Protein AF-A0A9Q0BCX4-F1 (afdb_monomer_lite)

pLDDT: mean 73.57, std 12.98, range [36.22, 93.75]

Organism: NCBI:txid2686198

InterPro domains:
  IPR023753 FAD/NAD(P)-binding domain [PF07992] (78-135)
  IPR036188 FAD/NAD(P)-binding domain superfamily [G3DSA:3.50.50.60] (58-137)
  IPR036188 FAD/NAD(P)-binding domain superfamily [SSF51905] (15-202)

Sequence (278 aa):
MNAFFLRQQIRVLGSTPPEERNQNIVVVGASFAGYHAARIMARSLPRNSHCRVVGLPSRVNATDKAEGMKLLREFQTSIQIAKRIVVVGGGAAGVELATDAKSKYPDKHVTLVHSRNAPMHLWASRLQKAALEGLERLRFAKLSSNSIASTGHIKVNPNLSIKDESFSDRVYICGDVADTQTPNPNARSAMLQGSVVADNILLAIKGRKPRHVYKNHWLQGFIKLTLGLDRSVSLFGNGKTALLFNSREKREDLMAAQGWKHLGAKPFVDEPSSHKLC

Foldseek 3Di:
DDLVVLLVVQQVDDDDDDDDDQFAEEEEEPDLLSQLLLVSLCSRHYPPASYHYAYFLVCQVDPDPVSNVVSVVVVVVSLVPGQEYEQEALEDRSLCVQLVSCVVPVRHHYAYDFQAPFRNVVDDVVVRVVSVVSCVVSPHDDDPPVQYDPVSAGEADQLQAGPDPVGRLPHGDAFPRHPQPQVQTDSVRSNQSSSSNSSQVSCVSNVHHRDRGDDHDQCSQWDWAADAQFKIWIWRDPNVDIDIDIDTDPDSCRCVCVVCVVVVHHDDDDDPDPDDDD

Radius of gyration: 20.81 Å; chains: 1; bounding box: 51×46×68 Å

Secondary structure (DSSP, 8-state):
--HHHHHHHHHHSPPPPSSS----EEEEE-SHHHHHHHHHHHHHS-TT-SB-----GGG---SSHHHHHHHHHHHHHHHHH-SEEEEE--SHHHHHHHHHHHHH-TTSEEEEE-SSSSTTTTS-HHHHHHHHHHHHHTTPPPPPGGGB-TTSPEEB-TTSBBS-TTTTTT-B--STTEE---SS--HHHHHHHHHHHHHHHHHHHTTPPP-------GGGGEEEEE-SSSEEEEEEE-SSSEEEEEEE-S-TTTTHHHHHHHHT-PPP-----S----

Structure (mmCIF, N/CA/C/O backbone):
data_AF-A0A9Q0BCX4-F1
#
_entry.id   AF-A0A9Q0BCX4-F1
#
loop_
_atom_site.group_PDB
_atom_site.id
_atom_site.type_symbol
_atom_site.label_atom_id
_atom_site.label_alt_id
_atom_site.label_comp_id
_atom_site.label_asym_id
_atom_site.label_entity_id
_atom_site.label_seq_id
_atom_site.pdbx_PDB_ins_code
_atom_site.Cartn_x
_atom_site.Cartn_y
_atom_site.Cartn_z
_atom_site.occupancy
_atom_site.B_iso_or_equiv
_atom_site.auth_seq_id
_atom_site.auth_comp_id
_atom_site.auth_asym_id
_atom_site.auth_atom_id
_atom_site.pdbx_PDB_model_num
ATOM 1 N N . MET A 1 1 ? 14.513 -17.120 15.122 1.00 47.66 1 MET A N 1
ATOM 2 C CA . MET A 1 1 ? 13.401 -17.794 14.403 1.00 47.66 1 MET A CA 1
ATOM 3 C C . MET A 1 1 ? 13.201 -17.110 13.054 1.00 47.66 1 MET A C 1
ATOM 5 O O . MET A 1 1 ? 12.776 -15.958 13.035 1.00 47.66 1 MET A O 1
ATOM 9 N N . ASN A 1 2 ? 13.617 -17.783 11.979 1.00 58.53 2 ASN A N 1
ATOM 10 C CA . ASN A 1 2 ? 13.698 -17.278 10.603 1.00 58.53 2 ASN A CA 1
ATOM 11 C C . ASN A 1 2 ? 12.284 -17.065 10.003 1.00 58.53 2 ASN A C 1
ATOM 13 O O . ASN A 1 2 ? 11.379 -17.854 10.283 1.00 58.53 2 ASN A O 1
ATOM 17 N N . ALA A 1 3 ? 12.077 -15.995 9.223 1.00 57.62 3 ALA A N 1
ATOM 18 C CA . ALA A 1 3 ? 10.769 -15.590 8.679 1.00 57.62 3 ALA A CA 1
ATOM 19 C C . ALA A 1 3 ? 10.101 -16.703 7.849 1.00 57.62 3 ALA A C 1
ATOM 21 O O . ALA A 1 3 ? 8.885 -16.878 7.894 1.00 57.62 3 ALA A O 1
ATOM 22 N N . PHE A 1 4 ? 10.905 -17.523 7.169 1.00 62.09 4 PHE A N 1
ATOM 23 C CA . PHE A 1 4 ? 10.433 -18.697 6.436 1.00 62.09 4 PHE A CA 1
ATOM 24 C C . PHE A 1 4 ? 9.713 -19.717 7.337 1.00 62.09 4 PHE A C 1
ATOM 26 O O . PHE A 1 4 ? 8.599 -20.142 7.033 1.00 62.09 4 PHE A O 1
ATOM 33 N N . PHE A 1 5 ? 10.306 -20.054 8.486 1.00 59.59 5 PHE A N 1
ATOM 34 C CA . PHE A 1 5 ? 9.721 -20.999 9.441 1.00 59.59 5 PHE A CA 1
ATOM 35 C C . PHE A 1 5 ? 8.462 -20.439 10.108 1.00 59.59 5 PHE A C 1
ATOM 37 O O . PHE A 1 5 ? 7.509 -21.181 10.326 1.00 59.59 5 PHE A O 1
ATOM 44 N N . LEU A 1 6 ? 8.414 -19.127 10.379 1.00 56.72 6 LEU A N 1
ATOM 45 C CA . LEU A 1 6 ? 7.212 -18.475 10.909 1.00 56.72 6 LEU A CA 1
ATOM 46 C C . LEU A 1 6 ? 6.023 -18.639 9.949 1.00 56.72 6 LEU A C 1
ATOM 48 O O . LEU A 1 6 ? 4.943 -19.030 10.388 1.00 56.72 6 LEU A O 1
ATOM 52 N N . ARG A 1 7 ? 6.235 -18.370 8.653 1.00 67.88 7 ARG A N 1
ATOM 53 C CA . ARG A 1 7 ? 5.197 -18.461 7.613 1.00 67.88 7 ARG A CA 1
ATOM 54 C C . ARG A 1 7 ? 4.675 -19.894 7.449 1.00 67.88 7 ARG A C 1
ATOM 56 O O . ARG A 1 7 ? 3.466 -20.086 7.375 1.00 67.88 7 ARG A O 1
ATOM 63 N N . GLN A 1 8 ? 5.560 -20.895 7.478 1.00 59.69 8 GLN A N 1
ATOM 64 C CA . GLN A 1 8 ? 5.164 -22.312 7.434 1.00 59.69 8 GLN A CA 1
ATOM 65 C C . GLN A 1 8 ? 4.393 -22.743 8.688 1.00 59.69 8 GLN A C 1
ATOM 67 O O . GLN A 1 8 ? 3.358 -23.394 8.591 1.00 59.69 8 GLN A O 1
ATOM 72 N N . GLN A 1 9 ? 4.843 -22.321 9.871 1.00 55.91 9 GLN A N 1
ATOM 73 C CA . GLN A 1 9 ? 4.207 -22.685 11.136 1.00 55.91 9 GLN A CA 1
ATOM 74 C C . GLN A 1 9 ? 2.777 -22.125 11.261 1.00 55.91 9 GLN A C 1
ATOM 76 O O . GLN A 1 9 ? 1.925 -22.765 11.867 1.00 55.91 9 GLN A O 1
ATOM 81 N N . ILE A 1 10 ? 2.498 -20.938 10.704 1.00 54.84 10 ILE A N 1
ATOM 82 C CA . ILE A 1 10 ? 1.142 -20.350 10.684 1.00 54.84 10 ILE A CA 1
ATOM 83 C C . ILE A 1 10 ? 0.193 -21.168 9.807 1.00 54.84 10 ILE A C 1
ATOM 85 O O . ILE A 1 10 ? -0.971 -21.326 10.151 1.00 54.84 10 ILE A O 1
ATOM 89 N N . ARG A 1 11 ? 0.688 -21.720 8.699 1.00 55.50 11 ARG A N 1
ATOM 90 C CA . ARG A 1 11 ? -0.128 -22.526 7.790 1.00 55.50 11 ARG A CA 1
ATOM 91 C C . ARG A 1 11 ? -0.589 -23.846 8.421 1.00 55.50 11 A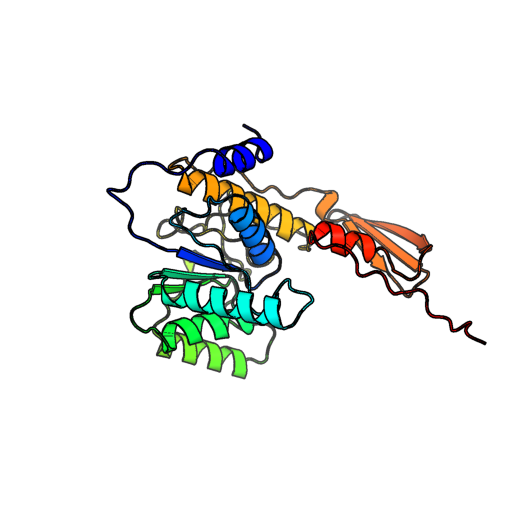RG A C 1
ATOM 93 O O . ARG A 1 11 ? -1.641 -24.349 8.044 1.00 55.50 11 ARG A O 1
ATOM 100 N N . VAL A 1 12 ? 0.203 -24.393 9.348 1.00 53.56 12 VAL A N 1
ATOM 101 C CA . VAL A 1 12 ? -0.029 -25.699 9.990 1.00 53.56 12 VAL A CA 1
ATOM 102 C C . VAL A 1 12 ? -0.783 -25.572 11.320 1.00 53.56 12 VAL A C 1
ATOM 104 O O . VAL A 1 12 ? -1.621 -26.413 11.622 1.00 53.56 12 VAL A O 1
ATOM 107 N N . LEU A 1 13 ? -0.527 -24.522 12.109 1.00 46.75 13 LEU A N 1
ATOM 108 C CA . LEU A 1 13 ? -1.211 -24.294 13.386 1.00 46.75 13 LEU A CA 1
ATOM 109 C C . LEU A 1 13 ? -2.381 -23.320 13.195 1.00 46.75 13 LEU A C 1
ATOM 111 O O . LEU A 1 13 ? -2.174 -22.117 13.024 1.00 46.75 13 LEU A O 1
ATOM 115 N N . GLY A 1 14 ? -3.607 -23.848 13.249 1.00 47.75 14 GLY A N 1
ATOM 116 C CA . GLY A 1 14 ? -4.820 -23.043 13.416 1.00 47.75 14 GLY A CA 1
ATOM 117 C C . GLY A 1 14 ? -4.751 -22.169 14.677 1.00 47.75 14 GLY A C 1
ATOM 118 O O . GLY A 1 14 ? -4.033 -22.481 15.627 1.00 47.75 14 GLY A O 1
ATOM 119 N N . SER A 1 15 ? -5.452 -21.035 14.662 1.00 44.69 15 SER A N 1
ATOM 120 C CA . SER A 1 15 ? -5.482 -20.078 15.775 1.00 44.69 15 SER A CA 1
ATOM 121 C C . SER A 1 15 ? -6.201 -20.621 17.022 1.00 44.69 15 SER A C 1
ATOM 123 O O . SER A 1 15 ? -7.076 -21.474 16.921 1.00 44.69 15 SER A O 1
ATOM 125 N N . THR A 1 16 ? -5.803 -20.095 18.185 1.00 39.25 16 THR A N 1
ATOM 126 C CA . THR A 1 16 ? -6.292 -20.358 19.557 1.00 39.25 16 THR A CA 1
ATOM 127 C C . THR A 1 16 ? -7.787 -20.028 19.798 1.00 39.25 16 THR A C 1
ATOM 129 O O . THR A 1 16 ? -8.378 -19.358 18.951 1.00 39.25 16 THR A O 1
ATOM 132 N N . PRO A 1 17 ? -8.393 -20.480 20.930 1.00 38.19 17 PRO A N 1
ATOM 133 C CA . PRO A 1 17 ? -9.847 -20.474 21.191 1.00 38.19 17 PRO A CA 1
ATOM 134 C C . PRO A 1 17 ? -10.521 -19.080 21.249 1.00 38.19 17 PRO A C 1
ATOM 136 O O . PRO A 1 17 ? -9.828 -18.077 21.424 1.00 38.19 17 PRO A O 1
ATOM 139 N N . PRO A 1 18 ? -11.869 -19.010 21.129 1.00 39.16 18 PRO A N 1
ATOM 140 C CA . PRO A 1 18 ? -12.589 -17.909 20.470 1.00 39.16 18 PRO A CA 1
ATOM 141 C C . PRO A 1 18 ? -13.130 -16.758 21.337 1.00 39.16 18 PRO A C 1
ATOM 143 O O . PRO A 1 18 ? -13.891 -15.952 20.804 1.00 39.16 18 PRO A O 1
ATOM 146 N N . GLU A 1 19 ? -12.834 -16.652 22.633 1.00 36.22 19 GLU A N 1
ATOM 147 C CA . GLU A 1 19 ? -13.688 -15.799 23.486 1.00 36.22 19 GLU A CA 1
ATOM 148 C C . GLU A 1 19 ? -13.390 -14.293 23.492 1.00 36.22 19 GLU A C 1
ATOM 150 O O . GLU A 1 19 ? -14.266 -13.516 23.851 1.00 36.22 19 GLU A O 1
ATOM 155 N N . GLU A 1 20 ? -12.268 -13.811 22.952 1.00 42.84 20 GLU A N 1
ATOM 156 C CA . GLU A 1 20 ? -12.065 -12.362 22.801 1.00 42.84 20 GLU A CA 1
ATOM 157 C C . GLU A 1 20 ? -11.249 -12.006 21.553 1.00 42.84 20 GLU A C 1
ATOM 159 O O . GLU A 1 20 ? -10.022 -11.952 21.608 1.00 42.84 20 GLU A O 1
ATOM 164 N N . ARG A 1 21 ? -11.919 -11.722 20.420 1.00 45.53 21 ARG A N 1
ATOM 165 C CA . ARG A 1 21 ? -11.567 -10.653 19.440 1.00 45.53 21 ARG A CA 1
ATOM 166 C C . ARG A 1 21 ? -12.365 -10.784 18.141 1.00 45.53 21 ARG A C 1
ATOM 168 O O . ARG A 1 21 ? -11.981 -11.443 17.181 1.00 45.53 21 ARG A O 1
ATOM 175 N N . ASN A 1 22 ? -13.465 -10.046 18.090 1.00 38.03 22 ASN A N 1
ATOM 176 C CA . ASN A 1 22 ? -14.471 -10.095 17.035 1.00 38.03 22 ASN A CA 1
ATOM 177 C C . ASN A 1 22 ? -14.216 -9.040 15.925 1.00 38.03 22 ASN A C 1
ATOM 179 O O . ASN A 1 22 ? -15.003 -8.102 15.772 1.00 38.03 22 ASN A O 1
ATOM 183 N N . GLN A 1 23 ? -13.091 -9.096 15.189 1.00 49.44 23 GLN A N 1
ATOM 184 C CA . GLN A 1 23 ? -12.767 -8.064 14.176 1.00 49.44 23 GLN A CA 1
ATOM 185 C C . GLN A 1 23 ? -12.179 -8.618 12.866 1.00 49.44 23 GLN A C 1
ATOM 187 O O . GLN A 1 23 ? -10.973 -8.799 12.740 1.00 49.44 23 GLN A O 1
ATOM 192 N N . ASN A 1 24 ? -13.039 -8.772 11.852 1.00 54.53 24 ASN A N 1
ATOM 193 C CA . ASN A 1 24 ? -12.646 -8.990 10.456 1.00 54.53 24 ASN A CA 1
ATOM 194 C C . ASN A 1 24 ? -12.018 -7.710 9.879 1.00 54.53 24 ASN A C 1
ATOM 196 O O . ASN A 1 24 ? -12.743 -6.760 9.569 1.00 54.53 24 ASN A O 1
ATOM 200 N N . ILE A 1 25 ? -10.686 -7.682 9.760 1.00 55.66 25 ILE A N 1
ATOM 201 C CA . ILE A 1 25 ? -9.918 -6.581 9.156 1.00 55.66 25 ILE A CA 1
ATOM 202 C C . ILE A 1 25 ? -9.559 -6.957 7.719 1.00 55.66 25 ILE A C 1
ATOM 204 O O . ILE A 1 25 ? -8.933 -7.994 7.491 1.00 55.66 25 ILE A O 1
ATOM 208 N N . VAL A 1 26 ? -9.923 -6.093 6.769 1.00 55.69 26 VAL A N 1
ATOM 209 C CA . VAL A 1 26 ? -9.476 -6.173 5.373 1.00 55.69 26 VAL A CA 1
ATOM 210 C C . VAL A 1 26 ? -8.438 -5.087 5.118 1.00 55.69 26 VAL A C 1
ATOM 212 O O . VAL A 1 26 ? -8.729 -3.899 5.264 1.00 55.69 26 VAL A O 1
ATOM 215 N N . VAL A 1 27 ? -7.227 -5.509 4.748 1.00 56.59 27 VAL A N 1
ATOM 216 C CA . VAL A 1 27 ? -6.137 -4.622 4.324 1.00 56.59 27 VAL A CA 1
ATOM 217 C C . VAL A 1 27 ? -6.064 -4.647 2.808 1.00 56.59 27 VAL A C 1
ATOM 219 O O . VAL A 1 27 ? -5.773 -5.700 2.238 1.00 56.59 27 VAL A O 1
ATOM 222 N N . VAL A 1 28 ? -6.283 -3.494 2.174 1.00 57.38 28 VAL A N 1
ATOM 223 C CA . VAL A 1 28 ? -6.156 -3.354 0.720 1.00 57.38 28 VAL A CA 1
ATOM 224 C C . VAL A 1 28 ? -4.963 -2.467 0.398 1.00 57.38 28 VAL A C 1
ATOM 226 O O . VAL A 1 28 ? -4.953 -1.267 0.673 1.00 57.38 28 VAL A O 1
ATOM 229 N N . GLY A 1 29 ? -3.921 -3.080 -0.158 1.00 57.50 29 GLY A N 1
ATOM 230 C CA . GLY A 1 29 ? -2.714 -2.374 -0.564 1.00 57.50 29 GLY A CA 1
ATOM 231 C C . GLY A 1 29 ? -2.854 -1.791 -1.964 1.00 57.50 29 GLY A C 1
ATOM 232 O O . GLY A 1 29 ? -2.675 -2.535 -2.921 1.00 57.50 29 GLY A O 1
ATOM 233 N N . ALA A 1 30 ? -3.107 -0.482 -2.079 1.00 57.41 30 ALA A N 1
ATOM 234 C CA . ALA A 1 30 ? -3.255 0.247 -3.348 1.00 57.41 30 ALA A CA 1
ATOM 235 C C . ALA A 1 30 ? -1.934 0.520 -4.093 1.00 57.41 30 ALA A C 1
ATOM 237 O O . ALA A 1 30 ? -1.934 1.047 -5.203 1.00 57.41 30 ALA A O 1
ATOM 238 N N . SER A 1 31 ? -0.804 0.140 -3.492 1.00 64.50 31 SER A N 1
ATOM 239 C CA . SER A 1 31 ? 0.551 0.327 -4.014 1.00 64.50 31 SER A CA 1
ATOM 240 C C . SER A 1 31 ? 1.285 -1.005 -4.203 1.00 64.50 31 SER A C 1
ATOM 242 O O . SER A 1 31 ? 0.846 -2.057 -3.733 1.00 64.50 31 SER A O 1
ATOM 244 N N . PHE A 1 32 ? 2.451 -0.972 -4.856 1.00 68.56 32 PHE A N 1
ATOM 245 C CA . PHE A 1 32 ? 3.285 -2.162 -5.052 1.00 68.56 32 PHE A CA 1
ATOM 246 C C . PHE A 1 32 ? 3.707 -2.822 -3.724 1.00 68.56 32 PHE A C 1
ATOM 248 O O . PHE A 1 32 ? 3.594 -4.041 -3.582 1.00 68.56 32 PHE A O 1
ATOM 255 N N . ALA A 1 33 ? 4.125 -2.022 -2.733 1.00 68.88 33 ALA A N 1
ATOM 256 C CA . ALA A 1 33 ? 4.484 -2.503 -1.395 1.00 68.88 33 ALA A CA 1
ATOM 257 C C . ALA A 1 33 ? 3.279 -3.121 -0.669 1.00 68.88 33 ALA A C 1
ATOM 259 O O . ALA A 1 33 ? 3.374 -4.228 -0.135 1.00 68.88 33 ALA A O 1
ATOM 260 N N . GLY A 1 34 ? 2.129 -2.437 -0.713 1.00 65.06 34 GLY A N 1
ATOM 261 C CA . GLY A 1 34 ? 0.895 -2.903 -0.087 1.00 65.06 34 GLY A CA 1
ATOM 262 C C . GLY A 1 34 ? 0.396 -4.218 -0.691 1.00 65.06 34 GLY A C 1
ATOM 263 O O . GLY A 1 34 ? 0.053 -5.138 0.048 1.00 65.06 34 GLY A O 1
ATOM 264 N N . TYR A 1 35 ? 0.425 -4.348 -2.021 1.00 71.25 35 TYR A N 1
ATOM 265 C CA . TYR A 1 35 ? 0.112 -5.604 -2.709 1.00 71.25 35 TYR A CA 1
ATOM 266 C C . TYR A 1 35 ? 1.058 -6.735 -2.281 1.00 71.25 35 TYR A C 1
ATOM 268 O O . TYR A 1 35 ? 0.618 -7.856 -2.020 1.00 71.25 35 TYR A O 1
ATOM 276 N N . HIS A 1 36 ? 2.360 -6.453 -2.181 1.00 73.00 36 HIS A N 1
ATOM 277 C CA . HIS A 1 36 ? 3.339 -7.459 -1.784 1.00 73.00 36 HIS A CA 1
ATOM 278 C C . HIS A 1 36 ? 3.111 -7.953 -0.349 1.00 73.00 36 HIS A C 1
ATOM 280 O O . HIS A 1 36 ? 3.078 -9.166 -0.124 1.00 73.00 36 HIS A O 1
ATOM 286 N N . ALA A 1 37 ? 2.887 -7.031 0.595 1.00 68.75 37 ALA A N 1
ATOM 287 C CA . ALA A 1 37 ? 2.533 -7.359 1.974 1.00 68.75 37 ALA A CA 1
ATOM 288 C C . ALA A 1 37 ? 1.236 -8.180 2.030 1.00 68.75 37 ALA A C 1
ATOM 290 O O . ALA A 1 37 ? 1.188 -9.234 2.671 1.00 68.75 37 ALA A O 1
ATOM 291 N N . ALA A 1 38 ? 0.212 -7.747 1.287 1.00 69.94 38 ALA A N 1
ATOM 292 C CA . ALA A 1 38 ? -1.072 -8.426 1.223 1.00 69.94 38 ALA A CA 1
ATOM 293 C C . ALA A 1 38 ? -0.934 -9.877 0.726 1.00 69.94 38 ALA A C 1
ATOM 295 O O . ALA A 1 38 ? -1.454 -10.812 1.335 1.00 69.94 38 ALA A O 1
ATOM 296 N N . ARG A 1 39 ? -0.150 -10.092 -0.335 1.00 73.88 39 ARG A N 1
ATOM 297 C CA . ARG A 1 39 ? 0.114 -11.424 -0.896 1.00 73.88 39 ARG A CA 1
ATOM 298 C C . ARG A 1 39 ? 0.839 -12.347 0.089 1.00 73.88 39 ARG A C 1
ATOM 300 O O . ARG A 1 39 ? 0.518 -13.534 0.150 1.00 73.88 39 ARG A O 1
ATOM 307 N N . ILE A 1 40 ? 1.817 -11.835 0.843 1.00 71.94 40 ILE A N 1
ATOM 308 C CA . ILE A 1 40 ? 2.535 -12.629 1.857 1.00 71.94 40 ILE A CA 1
ATOM 309 C C . ILE A 1 40 ? 1.570 -13.080 2.953 1.00 71.94 40 ILE A C 1
ATOM 311 O O . ILE A 1 40 ? 1.551 -14.263 3.301 1.00 71.94 40 ILE A O 1
ATOM 315 N N . MET A 1 41 ? 0.751 -12.160 3.464 1.00 69.88 41 MET A N 1
ATOM 316 C CA . MET A 1 41 ? -0.227 -12.473 4.503 1.00 69.88 41 MET A CA 1
ATOM 317 C C . MET A 1 41 ? -1.280 -13.466 4.000 1.00 69.88 41 MET A C 1
ATOM 319 O O . MET A 1 41 ? -1.506 -14.474 4.659 1.00 69.88 41 MET A O 1
ATOM 323 N N . ALA A 1 42 ? -1.842 -13.263 2.804 1.00 68.56 42 ALA A N 1
ATOM 324 C CA . ALA A 1 42 ? -2.851 -14.156 2.227 1.00 68.56 42 ALA A CA 1
ATOM 325 C C . ALA A 1 42 ? -2.359 -15.605 2.045 1.00 68.56 42 ALA A C 1
ATOM 327 O O . ALA A 1 42 ? -3.132 -16.543 2.204 1.00 68.56 42 ALA A O 1
ATOM 328 N N . ARG A 1 43 ? -1.068 -15.809 1.742 1.00 71.62 43 ARG A N 1
ATOM 329 C CA . ARG A 1 43 ? -0.462 -17.154 1.649 1.00 71.62 43 ARG A CA 1
ATOM 330 C C . ARG A 1 43 ? -0.140 -17.781 3.004 1.00 71.62 43 ARG A C 1
ATOM 332 O O . ARG A 1 43 ? 0.047 -18.993 3.073 1.00 71.62 43 ARG A O 1
ATOM 339 N N . SER A 1 44 ? 0.006 -16.956 4.036 1.00 71.50 44 SER A N 1
ATOM 340 C CA . SER A 1 44 ? 0.467 -17.394 5.353 1.00 71.50 44 SER A CA 1
ATOM 341 C C . SER A 1 44 ? -0.688 -17.610 6.320 1.00 71.50 44 SER A C 1
ATOM 343 O O . SER A 1 44 ? -0.571 -18.464 7.185 1.00 71.50 44 SER A O 1
ATOM 345 N N . LEU A 1 45 ? -1.783 -16.859 6.189 1.00 66.62 45 LEU A N 1
ATOM 346 C CA . LEU A 1 45 ? -2.938 -16.943 7.076 1.00 66.62 45 LEU A CA 1
ATOM 347 C C . LEU A 1 45 ? -3.747 -18.236 6.840 1.00 66.62 45 LEU A C 1
ATOM 349 O O . LEU A 1 45 ? -3.992 -18.597 5.685 1.00 66.62 45 LEU A O 1
ATOM 353 N N . PRO A 1 46 ? -4.190 -18.935 7.904 1.00 61.91 46 PRO A N 1
ATOM 354 C CA . PRO A 1 46 ? -5.128 -20.046 7.783 1.00 61.91 46 PRO A CA 1
ATOM 355 C C . PRO A 1 46 ? -6.429 -19.580 7.123 1.00 61.91 46 PRO A C 1
ATOM 357 O O . PRO A 1 46 ? -6.871 -18.458 7.355 1.00 61.91 46 PRO A O 1
ATOM 360 N N . ARG A 1 47 ? -7.111 -20.463 6.380 1.00 54.88 47 ARG A N 1
ATOM 361 C CA . ARG A 1 47 ? -8.430 -20.159 5.777 1.00 54.88 47 ARG A CA 1
ATOM 362 C C . ARG A 1 47 ? -9.473 -19.689 6.803 1.00 54.88 47 ARG A C 1
ATOM 364 O O . ARG A 1 47 ? -10.418 -19.002 6.434 1.00 54.88 47 ARG A O 1
ATOM 371 N N . ASN A 1 48 ? -9.260 -20.029 8.072 1.00 56.66 48 ASN A N 1
ATOM 372 C CA . ASN A 1 48 ? -10.167 -19.796 9.188 1.00 56.66 48 ASN A CA 1
ATOM 373 C C . ASN A 1 48 ? -9.729 -18.588 10.041 1.00 56.66 48 ASN A C 1
ATOM 375 O O . ASN A 1 48 ? -10.251 -18.392 11.134 1.00 56.66 48 ASN A O 1
ATOM 379 N N . SER A 1 49 ? -8.732 -17.806 9.604 1.00 58.66 49 SER A N 1
ATOM 380 C CA . SER A 1 49 ? -8.247 -16.675 10.392 1.00 58.66 49 SER A CA 1
ATOM 381 C C . SER A 1 49 ? -9.235 -15.514 10.402 1.00 58.66 49 SER A C 1
ATOM 383 O O . SER A 1 49 ? -9.751 -15.122 9.358 1.00 58.66 49 SER A O 1
ATOM 385 N N . HIS A 1 50 ? -9.377 -14.868 11.557 1.00 58.91 50 HIS A N 1
ATOM 386 C CA . HIS A 1 50 ? -10.199 -13.666 11.749 1.00 58.91 50 HIS A CA 1
ATOM 387 C C . HIS A 1 50 ? -9.708 -12.423 10.973 1.00 58.91 50 HIS A C 1
ATOM 389 O O . HIS A 1 50 ? -10.355 -11.384 10.988 1.00 58.91 50 HIS A O 1
ATOM 395 N N . CYS A 1 51 ? -8.560 -12.496 10.293 1.00 54.16 51 CYS A N 1
ATOM 396 C CA . CYS A 1 51 ? -8.046 -11.452 9.407 1.00 54.16 51 CYS A CA 1
ATOM 397 C C . CYS A 1 51 ? -8.106 -11.959 7.963 1.00 54.16 51 CYS A C 1
ATOM 399 O O . CYS A 1 51 ? -7.521 -12.997 7.659 1.00 54.16 51 CYS A O 1
ATOM 401 N N . ARG A 1 52 ? -8.793 -11.245 7.062 1.00 62.44 52 ARG A N 1
ATOM 402 C CA . ARG A 1 52 ? -8.858 -11.613 5.640 1.00 62.44 52 ARG A CA 1
ATOM 403 C C . ARG A 1 52 ? -8.190 -10.529 4.819 1.00 62.44 52 ARG A C 1
ATOM 405 O O . ARG A 1 52 ? -8.663 -9.404 4.733 1.00 62.44 52 ARG A O 1
ATOM 412 N N . VAL A 1 53 ? -7.080 -10.882 4.193 1.00 61.34 53 VAL A N 1
ATOM 413 C CA . VAL A 1 53 ? -6.319 -9.955 3.364 1.00 61.34 53 VAL A CA 1
ATOM 414 C C . VAL A 1 53 ? -6.803 -10.055 1.930 1.00 61.34 53 VAL A C 1
ATOM 416 O O . VAL A 1 53 ? -6.835 -11.150 1.369 1.00 61.34 53 VAL A O 1
ATOM 419 N N . VAL A 1 54 ? -7.167 -8.920 1.335 1.00 61.34 54 VAL A N 1
ATOM 420 C CA . VAL A 1 54 ? -7.685 -8.889 -0.031 1.00 61.34 54 VAL A CA 1
ATOM 421 C C . VAL A 1 54 ? -6.878 -7.904 -0.871 1.00 61.34 54 VAL A C 1
ATOM 423 O O . VAL A 1 54 ? -6.660 -6.761 -0.478 1.00 61.34 54 VAL A O 1
ATOM 426 N N . GLY A 1 55 ? -6.367 -8.379 -2.011 1.00 59.91 55 GLY A N 1
ATOM 427 C CA . GLY A 1 55 ? -5.609 -7.557 -2.959 1.00 59.91 55 GLY A CA 1
ATOM 428 C C . GLY A 1 55 ? -6.486 -6.516 -3.659 1.00 59.91 55 GLY A C 1
ATOM 429 O O . GLY A 1 55 ? -7.696 -6.491 -3.468 1.00 59.91 55 GLY A O 1
ATOM 430 N N . LEU A 1 56 ? -5.887 -5.649 -4.480 1.00 59.19 56 LEU A N 1
ATOM 431 C CA . LEU A 1 56 ? -6.658 -4.654 -5.231 1.00 59.19 56 LEU A CA 1
ATOM 432 C C . LEU A 1 56 ? -7.534 -5.287 -6.317 1.00 59.19 56 LEU A C 1
ATOM 434 O O . LEU A 1 56 ? -7.049 -6.174 -7.024 1.00 59.19 56 LEU A O 1
ATOM 438 N N . PRO A 1 57 ? -8.728 -4.720 -6.576 1.00 57.91 57 PRO A N 1
ATOM 439 C CA . PRO A 1 57 ? -9.524 -5.040 -7.760 1.00 57.91 57 PRO A CA 1
ATOM 440 C C . PRO A 1 57 ? -8.773 -4.806 -9.073 1.00 57.91 57 PRO A C 1
ATOM 442 O O . PRO A 1 57 ? -9.027 -5.493 -10.047 1.00 57.91 57 PRO A O 1
ATOM 445 N N . SER A 1 58 ? -7.813 -3.877 -9.113 1.00 59.53 58 SER A N 1
ATOM 446 C CA . SER A 1 58 ? -6.990 -3.616 -10.303 1.00 59.53 58 SER A CA 1
ATOM 447 C C . SER A 1 58 ? -5.930 -4.690 -10.579 1.00 59.53 58 SER A C 1
ATOM 449 O O . SER A 1 58 ? -5.234 -4.622 -11.588 1.00 59.53 58 SER A O 1
ATOM 451 N N . ARG A 1 59 ? -5.774 -5.679 -9.688 1.00 64.50 59 ARG A N 1
ATOM 452 C CA . ARG A 1 59 ? -4.855 -6.817 -9.841 1.00 64.50 59 ARG A CA 1
ATOM 453 C C . ARG A 1 59 ? -5.585 -8.125 -9.574 1.00 64.50 59 ARG A C 1
ATOM 455 O O . ARG A 1 59 ? -5.216 -8.895 -8.684 1.00 64.50 59 ARG A O 1
ATOM 462 N N . VAL A 1 60 ? -6.636 -8.354 -10.356 1.00 64.00 60 VAL A N 1
ATOM 463 C CA . VAL A 1 60 ? -7.301 -9.653 -10.442 1.00 64.00 60 VAL A CA 1
ATOM 464 C C . VAL A 1 60 ? -6.301 -10.610 -11.086 1.00 64.00 60 VAL A C 1
ATOM 466 O O . VAL A 1 60 ? -6.130 -10.608 -12.297 1.00 64.00 60 VAL A O 1
ATOM 469 N N . ASN A 1 61 ? -5.543 -11.343 -10.270 1.00 67.38 61 ASN A N 1
ATOM 470 C CA . ASN A 1 61 ? -4.541 -12.324 -10.703 1.00 67.38 61 ASN A CA 1
ATOM 471 C C . ASN A 1 61 ? -5.216 -13.560 -11.349 1.00 67.38 61 ASN A C 1
ATOM 473 O O . ASN A 1 61 ? -4.999 -14.682 -10.899 1.00 67.38 61 ASN A O 1
ATOM 477 N N . ALA A 1 62 ? -6.051 -13.349 -12.363 1.00 73.25 62 ALA A N 1
ATOM 478 C CA . ALA A 1 62 ? -6.747 -14.370 -13.130 1.00 73.25 62 ALA A CA 1
ATOM 479 C C . ALA A 1 62 ? -6.507 -14.117 -14.618 1.00 73.25 62 ALA A C 1
ATOM 481 O O . ALA A 1 62 ? -6.519 -12.970 -15.070 1.00 73.25 62 ALA A O 1
ATOM 482 N N . THR A 1 63 ? -6.278 -15.190 -15.366 1.00 75.94 63 THR A N 1
ATOM 483 C CA . THR A 1 63 ? -6.097 -15.133 -16.824 1.00 75.94 63 THR A CA 1
ATOM 484 C C . THR A 1 63 ? -7.401 -15.367 -17.579 1.00 75.94 63 THR A C 1
ATOM 486 O O . THR A 1 63 ? -7.468 -15.061 -18.765 1.00 75.94 63 THR A O 1
ATOM 489 N N . ASP A 1 64 ? -8.443 -15.870 -16.910 1.00 85.06 64 ASP A N 1
ATOM 490 C CA . ASP A 1 64 ? -9.769 -16.058 -17.491 1.00 85.06 64 ASP A CA 1
ATOM 491 C C . ASP A 1 64 ? -10.843 -15.177 -16.829 1.00 85.06 64 ASP A C 1
ATOM 493 O O . ASP A 1 64 ? -10.767 -14.781 -15.661 1.00 85.06 64 ASP A O 1
ATOM 497 N N . LYS A 1 65 ? -11.880 -14.858 -17.612 1.00 75.94 65 LYS A N 1
ATOM 498 C CA . LYS A 1 65 ? -12.970 -13.968 -17.195 1.00 75.94 65 LYS A CA 1
ATOM 499 C C . LYS A 1 65 ? -13.779 -14.545 -16.031 1.00 75.94 65 LYS A C 1
ATOM 501 O O . LYS A 1 65 ? -14.221 -13.782 -15.172 1.00 75.94 65 LYS A O 1
ATOM 506 N N . ALA A 1 66 ? -14.029 -15.853 -16.012 1.00 80.25 66 ALA A N 1
ATOM 507 C CA . ALA A 1 66 ? -14.903 -16.471 -15.019 1.00 80.25 66 ALA A CA 1
ATOM 508 C C . ALA A 1 66 ? -14.244 -16.474 -13.632 1.00 80.25 66 ALA A C 1
ATOM 510 O O . ALA A 1 66 ? -14.863 -16.038 -12.655 1.00 80.25 66 ALA A O 1
ATOM 511 N N . GLU A 1 67 ? -12.976 -16.875 -13.563 1.00 78.25 67 GLU A N 1
ATOM 512 C CA . GLU A 1 67 ? -12.130 -16.781 -12.378 1.00 78.25 67 GLU A CA 1
ATOM 513 C C . GLU A 1 67 ? -11.970 -15.323 -11.946 1.00 78.25 67 GLU A C 1
ATOM 515 O O . GLU A 1 67 ? -12.170 -15.005 -10.771 1.00 78.25 67 GLU A O 1
ATOM 520 N N . GLY A 1 68 ? -11.722 -14.410 -12.889 1.00 76.38 68 GLY A N 1
ATOM 521 C CA . GLY A 1 68 ? -11.612 -12.988 -12.582 1.00 76.38 68 GLY A CA 1
ATOM 522 C C . GLY A 1 68 ? -12.877 -12.415 -11.931 1.00 76.38 68 GLY A C 1
ATOM 523 O O . GLY A 1 68 ? -12.809 -11.770 -10.881 1.00 76.38 68 GLY A O 1
ATOM 524 N N . MET A 1 69 ? -14.053 -12.712 -12.491 1.00 81.19 69 MET A N 1
ATOM 525 C CA . MET A 1 69 ? -15.340 -12.319 -11.903 1.00 81.19 69 MET A CA 1
ATOM 526 C C . MET A 1 69 ? -15.560 -12.944 -10.524 1.00 81.19 69 MET A C 1
ATOM 528 O O . MET A 1 69 ? -16.079 -12.278 -9.626 1.00 81.19 69 MET A O 1
ATOM 532 N N . LYS A 1 70 ? -15.176 -14.210 -10.335 1.00 81.38 70 LYS A N 1
ATOM 533 C CA . LYS A 1 70 ? -15.272 -14.885 -9.037 1.00 81.38 70 LYS A CA 1
ATOM 534 C C . LYS A 1 70 ? -14.413 -14.177 -7.986 1.00 81.38 70 LYS A C 1
ATOM 536 O O . LYS A 1 70 ? -14.931 -13.842 -6.924 1.00 81.38 70 LYS A O 1
ATOM 541 N N . LEU A 1 71 ? -13.153 -13.875 -8.297 1.00 74.56 71 LEU A N 1
ATOM 542 C CA . LEU A 1 71 ? -12.241 -13.169 -7.389 1.00 74.56 71 LEU A CA 1
ATOM 543 C C . LEU A 1 71 ? -12.747 -11.763 -7.034 1.00 74.56 71 LEU A C 1
ATOM 545 O O . LEU A 1 71 ? -12.680 -11.356 -5.873 1.00 74.56 71 LEU A O 1
ATOM 549 N N . LEU A 1 72 ? -13.301 -11.032 -8.005 1.00 78.06 72 LEU A N 1
ATOM 550 C CA . LEU A 1 72 ? -13.905 -9.719 -7.761 1.00 78.06 72 LEU A CA 1
ATOM 551 C C . LEU A 1 72 ? -15.140 -9.806 -6.852 1.00 78.06 72 LEU A C 1
ATOM 553 O O . LEU A 1 72 ? -15.295 -8.979 -5.951 1.00 78.06 72 LEU A O 1
ATOM 557 N N . ARG A 1 73 ? -15.994 -10.822 -7.028 1.00 82.12 73 ARG A N 1
ATOM 558 C CA . ARG A 1 73 ? -17.133 -11.062 -6.124 1.00 82.12 73 ARG A CA 1
ATOM 559 C C . ARG A 1 73 ? -16.664 -11.419 -4.718 1.00 82.12 73 ARG A C 1
ATOM 561 O O . ARG A 1 73 ? -17.162 -10.853 -3.754 1.00 82.12 73 ARG A O 1
ATOM 568 N N . GLU A 1 74 ? -15.655 -12.278 -4.586 1.00 76.94 74 GLU A N 1
ATOM 569 C CA . GLU A 1 74 ? -15.062 -12.607 -3.284 1.00 76.94 74 GLU A CA 1
ATOM 570 C C . GLU A 1 74 ? -14.463 -11.371 -2.589 1.00 76.94 74 GLU A C 1
ATOM 572 O O . GLU A 1 74 ? -14.560 -11.239 -1.363 1.00 76.94 74 GLU A O 1
ATOM 577 N N . PHE A 1 75 ? -13.880 -10.441 -3.353 1.00 73.56 75 PHE A N 1
ATOM 578 C CA . PHE A 1 75 ? -13.418 -9.148 -2.845 1.00 73.56 75 PHE A CA 1
ATOM 579 C C . PHE A 1 75 ? -14.581 -8.306 -2.307 1.00 73.56 75 PHE A C 1
ATOM 581 O O . PHE A 1 75 ? -14.531 -7.842 -1.164 1.00 73.56 75 PHE A O 1
ATOM 588 N N . GLN A 1 76 ? -15.658 -8.175 -3.084 1.00 80.50 76 GLN A N 1
ATOM 589 C CA . GLN A 1 76 ? -16.866 -7.461 -2.664 1.00 80.50 76 GLN A CA 1
ATOM 590 C C . GLN A 1 76 ? -17.480 -8.074 -1.399 1.00 80.50 76 GLN A C 1
ATOM 592 O O . GLN A 1 76 ? -17.789 -7.339 -0.459 1.00 80.50 76 GLN A O 1
ATOM 597 N N . THR A 1 77 ? -17.588 -9.404 -1.330 1.00 79.44 77 THR A N 1
ATOM 598 C CA . THR A 1 77 ? -18.073 -10.116 -0.139 1.00 79.44 77 THR A CA 1
ATOM 599 C C . THR A 1 77 ? -17.185 -9.840 1.069 1.00 79.44 77 THR A C 1
ATOM 601 O O . THR A 1 77 ? -17.691 -9.565 2.153 1.00 79.44 77 THR A O 1
ATOM 604 N N . SER A 1 78 ? -15.861 -9.844 0.892 1.00 73.19 78 SER A N 1
ATOM 605 C CA . SER A 1 78 ? -14.917 -9.573 1.983 1.00 73.19 78 SER A CA 1
ATOM 606 C C . SER A 1 78 ? -15.108 -8.171 2.572 1.00 73.19 78 SER A C 1
ATOM 608 O O . SER A 1 78 ? -15.113 -8.009 3.791 1.00 73.19 78 SER A O 1
ATOM 610 N N . ILE A 1 79 ? -15.326 -7.162 1.723 1.00 76.62 79 ILE A N 1
ATOM 611 C CA . ILE A 1 79 ? -15.661 -5.796 2.159 1.00 76.62 79 ILE A CA 1
ATOM 612 C C . ILE A 1 79 ? -17.019 -5.764 2.858 1.00 76.62 79 ILE A C 1
ATOM 614 O O . ILE A 1 79 ? -17.162 -5.135 3.908 1.00 76.62 79 ILE A O 1
ATOM 618 N N . GLN A 1 80 ? -18.014 -6.451 2.296 1.00 82.69 80 GLN A N 1
ATOM 619 C CA . GLN A 1 80 ? -19.372 -6.487 2.831 1.00 82.69 80 GLN A CA 1
ATOM 620 C C . GLN A 1 80 ? -19.419 -7.064 4.252 1.00 82.69 80 GLN A C 1
ATOM 622 O O . GLN A 1 80 ? -20.122 -6.516 5.099 1.00 82.69 80 GLN A O 1
ATOM 627 N N . ILE A 1 81 ? -18.648 -8.112 4.552 1.00 79.38 81 ILE A N 1
ATOM 628 C CA . ILE A 1 81 ? -18.644 -8.748 5.882 1.00 79.38 81 ILE A CA 1
ATOM 629 C C . ILE A 1 81 ? -17.712 -8.059 6.893 1.00 79.38 81 ILE A C 1
ATOM 631 O O . ILE A 1 81 ? -17.859 -8.250 8.101 1.00 79.38 81 ILE A O 1
ATOM 635 N N . ALA A 1 82 ? -16.741 -7.260 6.440 1.00 73.44 82 ALA A N 1
ATOM 636 C CA . ALA A 1 82 ? -15.770 -6.616 7.324 1.00 73.44 82 ALA A CA 1
ATOM 637 C C . ALA A 1 82 ? -16.406 -5.468 8.122 1.00 73.44 82 ALA A C 1
ATOM 639 O O . ALA A 1 82 ? -17.061 -4.604 7.549 1.00 73.44 82 ALA A O 1
ATOM 640 N N . LYS A 1 83 ? -16.195 -5.398 9.441 1.00 76.62 83 LYS A N 1
ATOM 641 C CA . LYS A 1 83 ? -16.629 -4.236 10.252 1.00 76.62 83 LYS A CA 1
ATOM 642 C C . LYS A 1 83 ? -15.618 -3.084 10.201 1.00 76.62 83 LYS A C 1
ATOM 644 O O . LYS A 1 83 ? -15.988 -1.924 10.377 1.00 76.62 83 LYS A O 1
ATOM 649 N N . ARG A 1 84 ? -14.341 -3.405 9.957 1.00 72.94 84 ARG A N 1
ATOM 650 C CA . ARG A 1 84 ? -13.229 -2.451 9.868 1.00 72.94 84 ARG A CA 1
ATOM 651 C C . ARG A 1 84 ? -12.442 -2.691 8.582 1.00 72.94 84 ARG A C 1
ATOM 653 O O . ARG A 1 84 ? -12.094 -3.828 8.274 1.00 72.94 84 ARG A O 1
ATOM 660 N N . ILE A 1 85 ? -12.141 -1.625 7.852 1.00 74.25 85 ILE A N 1
ATOM 661 C CA . ILE A 1 85 ? -11.408 -1.672 6.582 1.00 74.25 85 ILE A CA 1
ATOM 662 C C . ILE A 1 85 ? -10.251 -0.683 6.666 1.00 74.25 85 ILE A C 1
ATOM 664 O O . ILE A 1 85 ? -10.442 0.461 7.075 1.00 74.25 85 ILE A O 1
ATOM 668 N N . VAL A 1 86 ? -9.055 -1.113 6.271 1.00 73.06 86 VAL A N 1
ATOM 669 C CA . VAL A 1 86 ? -7.887 -0.234 6.154 1.00 73.06 86 VAL A CA 1
ATOM 670 C C . VAL A 1 86 ? -7.424 -0.240 4.703 1.00 73.06 86 VAL A C 1
ATOM 672 O O . VAL A 1 86 ? -7.049 -1.280 4.158 1.00 73.06 86 VAL A O 1
ATOM 675 N N . VAL A 1 87 ? -7.444 0.933 4.080 1.00 71.62 87 VAL A N 1
ATOM 676 C CA . VAL A 1 87 ? -6.978 1.151 2.711 1.00 71.62 87 VAL A CA 1
ATOM 677 C C . VAL A 1 87 ? -5.659 1.906 2.766 1.00 71.62 87 VAL A C 1
ATOM 679 O O . VAL A 1 87 ? -5.573 2.980 3.360 1.00 71.62 87 VAL A O 1
ATOM 682 N N . VAL A 1 88 ? -4.615 1.344 2.159 1.00 68.50 88 VAL A N 1
ATOM 683 C CA . VAL A 1 88 ? -3.267 1.925 2.183 1.00 68.50 88 VAL A CA 1
ATOM 684 C C . VAL A 1 88 ? -2.908 2.437 0.793 1.00 68.50 88 VAL A C 1
ATOM 686 O O . VAL A 1 88 ? -2.703 1.644 -0.128 1.00 68.50 88 VAL A O 1
ATOM 689 N N . GLY A 1 89 ? -2.793 3.761 0.668 1.00 66.88 89 GLY A N 1
ATOM 690 C CA . GLY A 1 89 ? -2.425 4.490 -0.547 1.00 66.88 89 GLY A CA 1
ATOM 691 C C . GLY A 1 89 ? -3.526 5.444 -1.024 1.00 66.88 89 GLY A C 1
ATOM 692 O O . GLY A 1 89 ? -4.572 5.004 -1.475 1.00 66.88 89 GLY A O 1
ATOM 693 N N . GLY A 1 90 ? -3.266 6.754 -0.996 1.00 72.62 90 GLY A N 1
ATOM 694 C CA . GLY A 1 90 ? -4.209 7.808 -1.414 1.00 72.62 90 GLY A CA 1
ATOM 695 C C . GLY A 1 90 ? -4.180 8.153 -2.909 1.00 72.62 90 GLY A C 1
ATOM 696 O O . GLY A 1 90 ? -4.341 9.317 -3.261 1.00 72.62 90 GLY A O 1
ATOM 697 N N . GLY A 1 91 ? -3.887 7.184 -3.782 1.00 72.94 91 GLY A N 1
ATOM 698 C CA . GLY A 1 91 ? -4.069 7.326 -5.237 1.00 72.94 91 GLY A CA 1
ATOM 699 C C . GLY A 1 91 ? -5.505 6.987 -5.657 1.00 72.94 91 GLY A C 1
ATOM 700 O O . GLY A 1 91 ? -6.301 6.621 -4.798 1.00 72.94 91 GLY A O 1
ATOM 701 N N . ALA A 1 92 ? -5.819 7.044 -6.958 1.00 77.88 92 ALA A N 1
ATOM 702 C CA . ALA A 1 92 ? -7.194 6.916 -7.470 1.00 77.88 92 ALA A CA 1
ATOM 703 C C . ALA A 1 92 ? -7.916 5.685 -6.904 1.00 77.88 92 ALA A C 1
ATOM 705 O O . ALA A 1 92 ? -8.872 5.826 -6.153 1.00 77.88 92 ALA A O 1
ATOM 706 N N . ALA A 1 93 ? -7.346 4.495 -7.121 1.00 75.81 93 ALA A N 1
ATOM 707 C CA . ALA A 1 93 ? -7.937 3.238 -6.670 1.00 75.81 93 ALA A CA 1
ATOM 708 C C . ALA A 1 93 ? -8.122 3.144 -5.144 1.00 75.81 93 ALA A C 1
ATOM 710 O O . ALA A 1 93 ? -9.053 2.499 -4.673 1.00 75.81 93 ALA A O 1
ATOM 711 N N . GLY A 1 94 ? -7.224 3.742 -4.354 1.00 75.88 94 GLY A N 1
ATOM 712 C CA . GLY A 1 94 ? -7.338 3.710 -2.896 1.00 75.88 94 GLY A CA 1
ATOM 713 C C . GLY A 1 94 ? -8.362 4.709 -2.364 1.00 75.88 94 GLY A C 1
ATOM 714 O O . GLY A 1 94 ? -9.101 4.379 -1.439 1.00 75.88 94 GLY A O 1
ATOM 715 N N . VAL A 1 95 ? -8.447 5.895 -2.975 1.00 82.62 95 VAL A N 1
ATOM 716 C CA . VAL A 1 95 ? -9.496 6.879 -2.679 1.00 82.62 95 VAL A CA 1
ATOM 717 C C . VAL A 1 95 ? -10.855 6.297 -3.043 1.00 82.62 95 VAL A C 1
ATOM 719 O O . VAL A 1 95 ? -11.680 6.169 -2.147 1.00 82.62 95 VAL A O 1
ATOM 722 N N . GLU A 1 96 ? -11.046 5.858 -4.291 1.00 86.38 96 GLU A N 1
ATOM 723 C CA . GLU A 1 96 ? -12.304 5.276 -4.783 1.00 86.38 96 GLU A CA 1
ATOM 724 C C . GLU A 1 96 ? -12.768 4.122 -3.899 1.00 86.38 96 GLU A C 1
ATOM 726 O O . GLU A 1 96 ? -13.884 4.137 -3.393 1.00 86.38 96 GLU A O 1
ATOM 731 N N . LEU A 1 97 ? -11.887 3.160 -3.611 1.00 82.12 97 LEU A N 1
ATOM 732 C CA . LEU A 1 97 ? -12.244 2.020 -2.777 1.00 82.12 97 LEU A CA 1
ATOM 733 C C . LEU A 1 97 ? -12.661 2.431 -1.360 1.00 82.12 97 LEU A C 1
ATOM 735 O O . LEU A 1 97 ? -13.630 1.892 -0.817 1.00 82.12 97 LEU A O 1
ATOM 739 N N . ALA A 1 98 ? -11.907 3.339 -0.734 1.00 84.31 98 ALA A N 1
ATOM 740 C CA . ALA A 1 98 ? -12.218 3.800 0.610 1.00 84.31 98 ALA A CA 1
ATOM 741 C C . ALA A 1 98 ? -13.565 4.532 0.623 1.00 84.31 98 ALA A C 1
ATOM 743 O O . ALA A 1 98 ? -14.415 4.242 1.472 1.00 84.31 98 ALA A O 1
ATOM 744 N N . THR A 1 99 ? -13.777 5.440 -0.331 1.00 89.88 99 THR A N 1
ATOM 745 C CA . THR A 1 99 ? -15.011 6.218 -0.433 1.00 89.88 99 THR A CA 1
ATOM 746 C C . THR A 1 99 ? -16.209 5.348 -0.792 1.00 89.88 99 THR A C 1
ATOM 748 O O . THR A 1 99 ? -17.257 5.513 -0.173 1.00 89.88 99 THR A O 1
ATOM 751 N N . ASP A 1 100 ? -16.060 4.370 -1.685 1.00 90.50 100 ASP A N 1
ATOM 752 C CA . ASP A 1 100 ? -17.115 3.422 -2.061 1.00 90.50 100 ASP A CA 1
ATOM 753 C C . ASP A 1 100 ? -17.517 2.550 -0.877 1.00 90.50 100 ASP A C 1
ATOM 755 O O . ASP A 1 100 ? -18.704 2.400 -0.582 1.00 90.50 100 ASP A O 1
ATOM 759 N N . ALA A 1 101 ? -16.534 2.009 -0.151 1.00 87.12 101 ALA A N 1
ATOM 760 C CA . ALA A 1 101 ? -16.794 1.203 1.033 1.00 87.12 101 ALA A CA 1
ATOM 761 C C . ALA A 1 101 ? -17.529 2.012 2.111 1.00 87.12 101 ALA A C 1
ATOM 763 O O . ALA A 1 101 ? -18.480 1.503 2.706 1.00 87.12 101 ALA A O 1
ATOM 764 N N . LYS A 1 102 ? -17.120 3.266 2.348 1.00 87.88 102 LYS A N 1
ATOM 765 C CA . LYS A 1 102 ? -17.740 4.136 3.357 1.00 87.88 102 LYS A CA 1
ATOM 766 C C . LYS A 1 102 ? -19.119 4.646 2.929 1.00 87.88 102 LYS A C 1
ATOM 768 O O . LYS A 1 102 ? -20.009 4.726 3.766 1.00 87.88 102 LYS A O 1
ATOM 773 N N . SER A 1 103 ? -19.301 4.949 1.646 1.00 92.44 103 SER A N 1
ATOM 774 C CA . SER A 1 103 ? -20.574 5.390 1.065 1.00 92.44 103 SER A CA 1
ATOM 775 C C . SER A 1 103 ? -21.611 4.264 1.074 1.00 92.44 103 SER A C 1
ATOM 777 O O . SER A 1 103 ? -22.731 4.451 1.541 1.00 92.44 103 SER A O 1
ATOM 779 N N . LYS A 1 104 ? -21.222 3.063 0.624 1.00 93.75 104 LYS A N 1
ATOM 780 C CA . LYS A 1 104 ? -22.109 1.893 0.567 1.00 93.75 104 LYS A CA 1
ATOM 781 C C . LYS A 1 104 ? -22.401 1.297 1.945 1.00 93.75 104 LYS A C 1
ATOM 783 O O . LYS A 1 104 ? -23.470 0.729 2.146 1.00 93.75 104 LYS A O 1
ATOM 788 N N . TYR A 1 105 ? -21.458 1.402 2.880 1.00 90.06 105 TYR A N 1
ATOM 789 C CA . TYR A 1 105 ? -21.592 0.851 4.227 1.00 90.06 105 TYR A CA 1
ATOM 790 C C . TYR A 1 105 ? -21.219 1.899 5.296 1.00 90.06 105 TYR A C 1
ATOM 792 O O . TYR A 1 105 ? -20.120 1.839 5.863 1.00 90.06 105 TYR A O 1
ATOM 800 N N . PRO A 1 106 ? -22.125 2.847 5.604 1.00 88.69 106 PRO A N 1
ATOM 801 C CA . PRO A 1 106 ? -21.839 3.992 6.476 1.00 88.69 106 PRO A CA 1
ATOM 802 C C . PRO A 1 106 ? -21.338 3.617 7.876 1.00 88.69 106 PRO A C 1
ATOM 804 O O . PRO A 1 106 ? -20.453 4.291 8.415 1.00 88.69 106 PRO A O 1
ATOM 807 N N . ASP A 1 107 ? -21.829 2.505 8.427 1.00 86.94 107 ASP A N 1
ATOM 808 C CA . ASP A 1 107 ? -21.497 2.036 9.780 1.00 86.94 107 ASP A CA 1
ATOM 809 C C . ASP A 1 107 ? -20.109 1.391 9.881 1.00 86.94 107 ASP A C 1
ATOM 811 O O . ASP A 1 107 ? -19.583 1.183 10.977 1.00 86.94 107 ASP A O 1
ATOM 815 N N . LYS A 1 108 ? -19.475 1.061 8.747 1.00 81.88 108 LYS A N 1
ATOM 816 C CA . LYS A 1 108 ? -18.135 0.466 8.761 1.00 81.88 108 LYS A CA 1
ATOM 817 C C . LYS A 1 108 ? -17.089 1.507 9.142 1.00 81.88 108 LYS A C 1
ATOM 819 O O . LYS A 1 108 ? -17.105 2.661 8.697 1.00 81.88 108 LYS A O 1
ATOM 824 N N . HIS A 1 109 ? -16.103 1.070 9.918 1.00 80.56 109 HIS A N 1
ATOM 825 C CA . HIS A 1 109 ? -14.936 1.887 10.222 1.00 80.56 109 HIS A CA 1
ATOM 826 C C . HIS A 1 109 ? -13.904 1.739 9.100 1.00 80.56 109 HIS A C 1
ATOM 828 O O . HIS A 1 109 ? -13.158 0.758 9.063 1.00 80.56 109 HIS A O 1
ATOM 834 N N . VAL A 1 110 ? -13.862 2.708 8.186 1.00 81.06 110 VAL A N 1
ATOM 835 C CA . VAL A 1 110 ? -12.912 2.737 7.067 1.00 81.06 110 VAL A CA 1
ATOM 836 C C . VAL A 1 110 ? -11.801 3.736 7.376 1.00 81.06 110 VAL A C 1
ATOM 838 O O . VAL A 1 110 ? -12.068 4.882 7.723 1.00 81.06 110 VAL A O 1
ATOM 841 N N . THR A 1 111 ? -10.550 3.305 7.250 1.00 78.44 111 THR A N 1
ATOM 842 C CA . THR A 1 111 ? -9.369 4.154 7.430 1.00 78.44 111 THR A CA 1
ATOM 843 C C . THR A 1 111 ? -8.585 4.193 6.129 1.00 78.44 111 THR A C 1
ATOM 845 O O . THR A 1 111 ? -8.123 3.153 5.667 1.00 78.44 111 THR A O 1
ATOM 848 N N . LEU A 1 112 ? -8.430 5.383 5.545 1.00 75.94 112 LEU A N 1
ATOM 849 C CA . LEU A 1 112 ? -7.549 5.619 4.403 1.00 75.94 112 LEU A CA 1
ATOM 850 C C . LEU A 1 112 ? -6.215 6.179 4.906 1.00 75.94 112 LEU A C 1
ATOM 852 O O . LEU A 1 112 ? -6.189 7.187 5.605 1.00 75.94 112 LEU A O 1
ATOM 856 N N . VAL A 1 113 ? -5.111 5.535 4.540 1.00 71.44 113 VAL A N 1
ATOM 857 C CA . VAL A 1 113 ? -3.756 5.924 4.949 1.00 71.44 113 VAL A CA 1
ATOM 858 C C . VAL A 1 113 ? -2.970 6.412 3.729 1.00 71.44 113 VAL A C 1
ATOM 860 O O . VAL A 1 113 ? -2.823 5.676 2.751 1.00 71.44 113 VAL A O 1
ATOM 863 N N . HIS A 1 114 ? -2.431 7.634 3.781 1.00 69.00 114 HIS A N 1
ATOM 864 C CA . HIS A 1 114 ? -1.545 8.207 2.756 1.00 69.00 114 HIS A CA 1
ATOM 865 C C . HIS A 1 114 ? -0.527 9.181 3.370 1.00 69.00 114 HIS A C 1
ATOM 867 O O . HIS A 1 114 ? -0.756 9.698 4.457 1.00 69.00 114 HIS A O 1
ATOM 873 N N . SER A 1 115 ? 0.601 9.434 2.692 1.00 59.16 115 SER A N 1
ATOM 874 C CA . SER A 1 115 ? 1.690 10.276 3.228 1.00 59.16 115 SER A CA 1
ATOM 875 C C . SER A 1 115 ? 1.592 11.749 2.901 1.00 59.16 115 SER A C 1
ATOM 877 O O . SER A 1 115 ? 2.160 12.575 3.601 1.00 59.16 115 SER A O 1
ATOM 879 N N . ARG A 1 116 ? 0.940 12.071 1.791 1.00 74.12 116 ARG A N 1
ATOM 880 C CA . ARG A 1 116 ? 0.987 13.407 1.205 1.00 74.12 116 ARG A CA 1
ATOM 881 C C . ARG A 1 116 ? -0.026 14.326 1.878 1.00 74.12 116 ARG A C 1
ATOM 883 O O . ARG A 1 116 ? -1.001 13.842 2.441 1.00 74.12 116 ARG A O 1
ATOM 890 N N . ASN A 1 117 ? 0.166 15.637 1.740 1.00 72.56 117 ASN A N 1
ATOM 891 C CA . ASN A 1 117 ? -0.765 16.646 2.265 1.00 72.56 117 ASN A CA 1
ATOM 892 C C . ASN A 1 117 ? -2.186 16.498 1.695 1.00 72.56 117 ASN A C 1
ATOM 894 O O . ASN A 1 117 ? -3.149 16.902 2.337 1.00 72.56 117 ASN A O 1
ATOM 898 N N . ALA A 1 118 ? -2.313 15.887 0.514 1.00 77.94 118 ALA A N 1
ATOM 899 C CA . ALA A 1 118 ? -3.584 15.518 -0.083 1.00 77.94 118 ALA A CA 1
ATOM 900 C C . ALA A 1 118 ? -3.498 14.146 -0.781 1.00 77.94 118 ALA A C 1
ATOM 902 O O . ALA A 1 118 ? -2.429 13.768 -1.284 1.00 77.94 118 ALA A O 1
ATOM 903 N N . PRO A 1 119 ? -4.612 13.396 -0.865 1.00 80.88 119 PRO A N 1
ATOM 904 C CA . PRO A 1 119 ? -4.744 12.316 -1.835 1.00 80.88 119 PRO A CA 1
ATOM 905 C C . PRO A 1 119 ? -4.587 12.861 -3.263 1.00 80.88 119 PRO A C 1
ATOM 907 O O . PRO A 1 119 ? -4.703 14.059 -3.508 1.00 80.88 119 PRO A O 1
ATOM 910 N N . MET A 1 120 ? -4.324 11.979 -4.226 1.00 81.50 120 MET A N 1
ATOM 911 C CA . MET A 1 120 ? -4.155 12.357 -5.636 1.00 81.50 120 MET A CA 1
ATOM 912 C C . MET A 1 120 ? -3.031 13.382 -5.881 1.00 81.50 120 MET A C 1
ATOM 914 O O . MET A 1 120 ? -3.075 14.115 -6.859 1.00 81.50 120 MET A O 1
ATOM 918 N N . HIS A 1 121 ? -1.991 13.406 -5.038 1.00 77.75 121 HIS A N 1
ATOM 919 C CA . HIS A 1 121 ? -0.919 14.418 -5.070 1.00 77.75 121 HIS A CA 1
ATOM 920 C C . HIS A 1 121 ? -0.172 14.599 -6.407 1.00 77.75 121 HIS A C 1
ATOM 922 O O . HIS A 1 121 ? 0.438 15.641 -6.615 1.00 77.75 121 HIS A O 1
ATOM 928 N N . LEU A 1 122 ? -0.187 13.595 -7.293 1.00 75.69 122 LEU A N 1
ATOM 929 C CA . LEU A 1 122 ? 0.423 13.671 -8.629 1.00 75.69 122 LEU A CA 1
ATOM 930 C C . LEU A 1 122 ? -0.462 14.399 -9.656 1.00 75.69 122 LEU A C 1
ATOM 932 O O . LEU A 1 122 ? -0.039 14.613 -10.786 1.00 75.69 122 LEU A O 1
ATOM 936 N N . TRP A 1 123 ? -1.695 14.742 -9.285 1.00 82.69 123 TRP A N 1
ATOM 937 C CA . TRP A 1 123 ? -2.699 15.330 -10.167 1.00 82.69 123 TRP A CA 1
ATOM 938 C C . TRP A 1 123 ? -2.938 16.802 -9.841 1.00 82.69 123 TRP A C 1
ATOM 940 O O . TRP A 1 123 ? -2.544 17.287 -8.783 1.00 82.69 123 TRP A O 1
ATOM 950 N N . ALA A 1 124 ? -3.625 17.513 -10.738 1.00 85.94 124 ALA A N 1
ATOM 951 C CA . ALA A 1 124 ? -3.959 18.921 -10.547 1.00 85.94 124 ALA A CA 1
ATOM 952 C C . ALA A 1 124 ? -4.670 19.171 -9.203 1.00 85.94 124 ALA A C 1
ATOM 954 O O . ALA A 1 124 ? -5.502 18.372 -8.760 1.00 85.94 124 ALA A O 1
ATOM 955 N N . SER A 1 125 ? -4.385 20.319 -8.584 1.00 87.75 125 SER A N 1
ATOM 956 C CA . SER A 1 12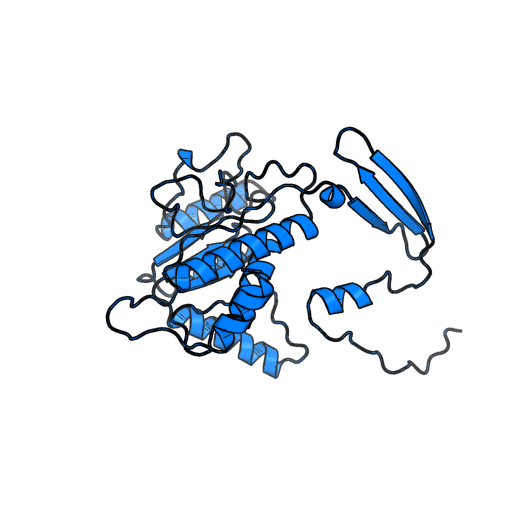5 ? -4.910 20.717 -7.268 1.00 87.75 125 SER A CA 1
ATOM 957 C C . SER A 1 125 ? -6.437 20.634 -7.169 1.00 87.75 125 SER A C 1
ATOM 959 O O . SER A 1 125 ? -6.966 20.286 -6.116 1.00 87.75 125 SER A O 1
ATOM 961 N N . ARG A 1 126 ? -7.155 20.867 -8.277 1.00 90.06 126 ARG A N 1
ATOM 962 C CA . ARG A 1 126 ? -8.617 20.722 -8.350 1.00 90.06 126 ARG A CA 1
ATOM 963 C C . ARG A 1 12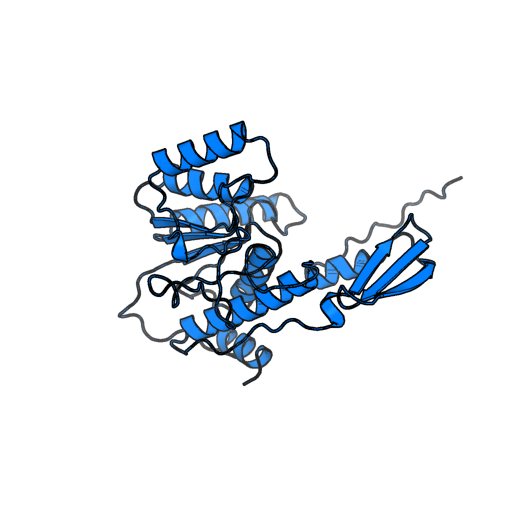6 ? -9.085 19.301 -8.019 1.00 90.06 126 ARG A C 1
ATOM 965 O O . ARG A 1 126 ? -10.062 19.150 -7.293 1.00 90.06 126 ARG A O 1
ATOM 972 N N . LEU A 1 127 ? -8.386 18.272 -8.505 1.00 84.31 127 LEU A N 1
ATOM 973 C CA . LEU A 1 127 ? -8.718 16.878 -8.196 1.00 84.31 127 LEU A CA 1
ATOM 974 C C . LEU A 1 127 ? -8.365 16.527 -6.748 1.00 84.31 127 LEU A C 1
ATOM 976 O O . LEU A 1 127 ? -9.132 15.843 -6.076 1.00 84.31 127 LEU A O 1
ATOM 980 N N . GLN A 1 128 ? -7.238 17.035 -6.247 1.00 86.31 128 GLN A N 1
ATOM 981 C CA . GLN A 1 128 ? -6.843 16.857 -4.847 1.00 86.31 128 GLN A CA 1
ATOM 982 C C . GLN A 1 128 ? -7.886 17.455 -3.891 1.00 86.31 128 GLN A C 1
ATOM 984 O O . GLN A 1 128 ? -8.289 16.804 -2.928 1.00 86.31 128 GLN A O 1
ATOM 989 N N . LYS A 1 129 ? -8.368 18.669 -4.193 1.00 89.56 129 LYS A N 1
ATOM 990 C CA . LYS A 1 129 ? -9.416 19.352 -3.427 1.00 89.56 129 LYS A CA 1
ATOM 991 C C . LYS A 1 129 ? -10.724 18.561 -3.438 1.00 89.56 129 LYS A C 1
ATOM 993 O O . LYS A 1 129 ? -11.259 18.283 -2.372 1.00 89.56 129 LYS A O 1
ATOM 998 N N . ALA A 1 130 ? -11.180 18.124 -4.614 1.00 92.06 130 ALA A N 1
ATOM 999 C CA . ALA A 1 130 ? -12.394 17.314 -4.735 1.00 92.06 130 ALA A CA 1
ATOM 1000 C C . ALA A 1 130 ? -12.295 15.995 -3.944 1.00 92.06 130 ALA A C 1
ATOM 1002 O O . ALA A 1 130 ? -13.253 15.576 -3.293 1.00 92.06 130 ALA A O 1
ATOM 1003 N N . ALA A 1 131 ? -11.123 15.351 -3.951 1.00 88.19 131 ALA A N 1
ATOM 1004 C CA . ALA A 1 131 ? -10.886 14.147 -3.162 1.00 88.19 131 ALA A CA 1
ATOM 1005 C C . ALA A 1 131 ? -10.940 14.428 -1.648 1.00 88.19 131 ALA A C 1
ATOM 1007 O O . ALA A 1 131 ? -11.563 13.662 -0.915 1.00 88.19 131 ALA A O 1
ATOM 1008 N N . LEU A 1 132 ? -10.341 15.526 -1.173 1.00 89.50 132 LEU A N 1
ATOM 1009 C CA . LEU A 1 132 ? -10.424 15.940 0.234 1.00 89.50 132 LEU A CA 1
ATOM 1010 C C . LEU A 1 132 ? -11.865 16.255 0.661 1.00 89.50 132 LEU A C 1
ATOM 1012 O O . LEU A 1 132 ? -12.310 15.736 1.681 1.00 89.50 132 LEU A O 1
ATOM 1016 N N . GLU A 1 133 ? -12.608 17.022 -0.140 1.00 91.62 133 GLU A N 1
ATOM 1017 C CA . GLU A 1 133 ? -14.027 17.335 0.103 1.00 91.62 133 GLU A CA 1
ATOM 1018 C C . GLU A 1 133 ? -14.874 16.052 0.188 1.00 91.62 133 GLU A C 1
ATOM 1020 O O . GLU A 1 133 ? -15.718 15.902 1.074 1.00 91.62 133 GLU A O 1
ATOM 1025 N N . GLY A 1 134 ? -14.610 15.078 -0.690 1.00 92.56 134 GLY A N 1
ATOM 1026 C CA . GLY A 1 134 ? -15.256 13.766 -0.652 1.00 92.56 134 GLY A CA 1
ATOM 1027 C C . GLY A 1 134 ? -14.959 12.979 0.630 1.00 92.56 134 GLY A C 1
ATOM 1028 O O . GLY A 1 134 ? -15.874 12.393 1.215 1.00 92.56 134 GLY A O 1
ATOM 1029 N N . LEU A 1 135 ? -13.704 12.983 1.089 1.00 89.25 135 LEU A N 1
ATOM 1030 C CA . LEU A 1 135 ? -13.293 12.322 2.334 1.00 89.25 135 LEU A CA 1
ATOM 1031 C C . LEU A 1 135 ? -13.906 12.995 3.572 1.00 89.25 135 LEU A C 1
ATOM 1033 O O . LEU A 1 135 ? -14.369 12.297 4.477 1.00 89.25 135 LEU A O 1
ATOM 1037 N N . GLU A 1 136 ? -13.957 14.327 3.601 1.00 90.12 136 GLU A N 1
ATOM 1038 C CA . GLU A 1 136 ? -14.587 15.096 4.682 1.00 90.12 136 GLU A CA 1
ATOM 1039 C C . GLU A 1 136 ? -16.094 14.834 4.748 1.00 90.12 136 GLU A C 1
ATOM 1041 O O . GLU A 1 136 ? -16.612 14.487 5.814 1.00 90.12 136 GLU A O 1
ATOM 1046 N N . ARG A 1 137 ? -16.785 14.871 3.601 1.00 93.62 137 ARG A N 1
ATOM 1047 C CA . ARG A 1 137 ? -18.214 14.529 3.493 1.00 93.62 137 ARG A CA 1
ATOM 1048 C C . ARG A 1 137 ? -18.523 13.128 4.035 1.00 93.62 137 ARG A C 1
ATOM 1050 O O . ARG A 1 137 ? -19.574 12.918 4.636 1.00 93.62 137 ARG A O 1
ATOM 1057 N N . LEU A 1 138 ? -17.610 12.174 3.843 1.00 91.25 138 LEU A N 1
ATOM 1058 C CA . LEU A 1 138 ? -17.733 10.789 4.316 1.00 91.25 138 LEU A CA 1
ATOM 1059 C C . LEU A 1 138 ? -17.159 10.555 5.727 1.00 91.25 138 LEU A C 1
ATOM 1061 O O . LEU A 1 138 ? -17.135 9.413 6.197 1.00 91.25 138 LEU A O 1
ATOM 1065 N N . ARG A 1 139 ? -16.750 11.626 6.425 1.00 87.88 139 ARG A N 1
ATOM 1066 C CA . ARG A 1 139 ? -16.262 11.618 7.816 1.00 87.88 139 ARG A CA 1
ATOM 1067 C C . ARG A 1 139 ? -15.021 10.745 8.028 1.00 87.88 139 ARG A C 1
ATOM 1069 O O . ARG A 1 139 ? -14.910 10.045 9.037 1.00 87.88 139 ARG A O 1
ATOM 1076 N N . PHE A 1 140 ? -14.082 10.766 7.084 1.00 83.56 140 PHE A N 1
ATOM 1077 C CA . PHE A 1 140 ? -12.772 10.150 7.295 1.00 83.56 140 PHE A CA 1
ATOM 1078 C C . PHE A 1 140 ? -11.964 10.937 8.332 1.00 83.56 140 PHE A C 1
ATOM 1080 O O . PHE A 1 140 ? -11.841 12.158 8.247 1.00 83.56 140 PHE A O 1
ATOM 1087 N N . ALA A 1 141 ? -11.377 10.230 9.299 1.00 69.69 141 ALA A N 1
ATOM 1088 C CA . ALA A 1 141 ? -10.445 10.833 10.243 1.00 69.69 141 ALA A CA 1
ATOM 1089 C C . ALA A 1 141 ? -9.141 11.215 9.528 1.00 69.69 141 ALA A C 1
ATOM 1091 O O . ALA A 1 141 ? -8.586 10.419 8.765 1.00 69.69 141 ALA A O 1
ATOM 1092 N N . LYS A 1 142 ? -8.639 12.422 9.797 1.00 67.56 142 LYS A N 1
ATOM 1093 C CA . LYS A 1 142 ? -7.313 12.854 9.342 1.00 67.56 142 LYS A CA 1
ATOM 1094 C C . LYS A 1 142 ? -6.249 12.202 10.230 1.00 67.56 142 LYS A C 1
ATOM 1096 O O . LYS A 1 142 ? -6.434 12.092 11.441 1.00 67.56 142 LYS A O 1
ATOM 1101 N N . LEU A 1 143 ? -5.138 11.769 9.633 1.00 64.75 143 LEU A N 1
ATOM 1102 C CA . LEU A 1 143 ? -3.952 11.402 10.408 1.00 64.75 143 LEU A CA 1
ATOM 1103 C C . LEU A 1 143 ? -3.467 12.630 11.185 1.00 64.75 143 LEU A C 1
ATOM 1105 O O . LEU A 1 143 ? -3.555 13.755 10.690 1.00 64.75 143 LEU A O 1
ATOM 1109 N N . SER A 1 144 ? -2.945 12.403 12.389 1.00 67.31 144 SER A N 1
ATOM 1110 C CA . SER A 1 144 ? -2.326 13.464 13.180 1.00 67.31 144 SER A CA 1
ATOM 1111 C C . SER A 1 144 ? -1.211 14.129 12.373 1.00 67.31 144 SER A C 1
ATOM 1113 O O . SER A 1 144 ? -0.377 13.440 11.782 1.00 67.31 144 SER A O 1
ATOM 1115 N N . SER A 1 145 ? -1.149 15.461 12.374 1.00 68.94 145 SER A N 1
ATOM 1116 C CA . SER A 1 145 ? -0.053 16.205 11.738 1.00 68.94 145 SER A CA 1
ATOM 1117 C C . SER A 1 145 ? 1.316 15.780 12.283 1.00 68.94 145 SER A C 1
ATOM 1119 O O . SER A 1 145 ? 2.298 15.748 11.543 1.00 68.94 145 SER A O 1
ATOM 1121 N N . ASN A 1 146 ? 1.377 15.337 13.544 1.00 77.06 146 ASN A N 1
ATOM 1122 C CA . ASN A 1 146 ? 2.599 14.835 14.174 1.00 77.06 146 ASN A CA 1
ATOM 1123 C C . ASN A 1 146 ? 3.129 13.544 13.529 1.00 77.06 146 ASN A C 1
ATOM 1125 O O . ASN A 1 146 ? 4.341 13.308 13.572 1.00 77.06 146 ASN A O 1
ATOM 1129 N N . SER A 1 147 ? 2.264 12.754 12.880 1.00 76.44 147 SER A N 1
ATOM 1130 C CA . SER A 1 147 ? 2.634 11.540 12.138 1.00 76.44 147 SER A CA 1
ATOM 1131 C C . SER A 1 147 ? 3.345 11.826 10.811 1.00 76.44 147 SER A C 1
ATOM 1133 O O . SER A 1 147 ? 3.917 10.911 10.220 1.00 76.44 147 SER A O 1
ATOM 1135 N N . ILE A 1 148 ? 3.320 13.068 10.318 1.00 81.62 148 ILE A N 1
ATOM 1136 C CA . ILE A 1 148 ? 3.851 13.439 9.001 1.00 81.62 148 ILE A CA 1
ATOM 1137 C C . ILE A 1 148 ? 5.175 14.196 9.185 1.00 81.62 148 ILE A C 1
ATOM 1139 O O . ILE A 1 148 ? 5.308 15.082 10.032 1.00 81.62 148 ILE A O 1
ATOM 1143 N N . ALA A 1 149 ? 6.210 13.794 8.449 1.00 84.75 149 ALA A N 1
ATOM 1144 C CA . ALA A 1 149 ? 7.494 14.486 8.388 1.00 84.75 149 ALA A CA 1
ATOM 1145 C C . ALA A 1 149 ? 7.383 15.763 7.544 1.00 84.75 149 ALA A C 1
ATOM 1147 O O . ALA A 1 149 ? 6.513 15.871 6.685 1.00 84.75 149 ALA A O 1
ATOM 1148 N N . SER A 1 150 ? 8.310 16.708 7.717 1.00 83.94 150 SER A N 1
ATOM 1149 C CA . SER A 1 150 ? 8.370 17.930 6.892 1.00 83.94 150 SER A CA 1
ATOM 1150 C C . SER A 1 150 ? 8.497 17.640 5.391 1.00 83.94 150 SER A C 1
ATOM 1152 O O . SER A 1 150 ? 8.077 18.438 4.563 1.00 83.94 150 SER A O 1
ATOM 1154 N N . THR A 1 151 ? 9.020 16.465 5.037 1.00 82.19 151 THR A N 1
ATOM 1155 C CA . THR A 1 151 ? 9.124 15.966 3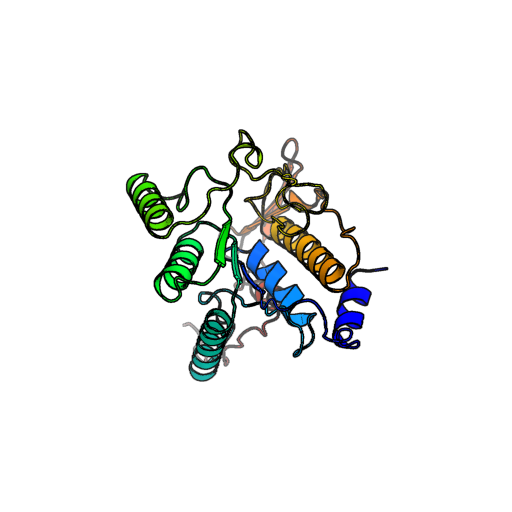.660 1.00 82.19 151 THR A CA 1
ATOM 1156 C C . THR A 1 151 ? 7.795 15.456 3.083 1.00 82.19 151 THR A C 1
ATOM 1158 O O . THR A 1 151 ? 7.753 15.041 1.925 1.00 82.19 151 THR A O 1
ATOM 1161 N N . GLY A 1 152 ? 6.713 15.421 3.871 1.00 75.31 152 GLY A N 1
ATOM 1162 C CA . 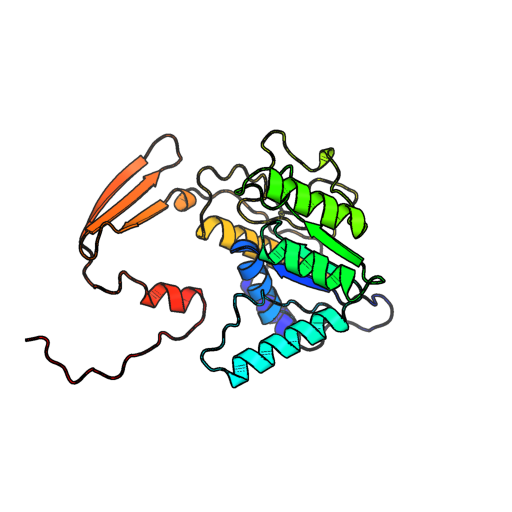GLY A 1 152 ? 5.431 14.836 3.469 1.00 75.31 152 GLY A CA 1
ATOM 1163 C C . GLY A 1 152 ? 5.465 13.307 3.363 1.00 75.31 152 GLY A C 1
ATOM 1164 O O . GLY A 1 152 ? 4.758 12.733 2.534 1.00 75.31 152 GLY A O 1
ATOM 1165 N N . HIS A 1 153 ? 6.336 12.648 4.132 1.00 81.75 153 HIS A N 1
ATOM 1166 C CA . HIS A 1 153 ? 6.349 11.195 4.344 1.00 81.75 153 HIS A CA 1
ATOM 1167 C C . HIS A 1 153 ? 5.768 10.864 5.723 1.00 81.75 153 HIS A C 1
ATOM 1169 O O . HIS A 1 153 ? 5.839 11.687 6.635 1.00 81.75 153 HIS A O 1
ATOM 1175 N N . ILE A 1 154 ? 5.196 9.670 5.905 1.00 79.25 154 ILE A N 1
ATOM 1176 C CA . ILE A 1 154 ? 4.698 9.255 7.228 1.00 79.25 154 ILE A CA 1
ATOM 1177 C C . ILE A 1 154 ? 5.881 8.770 8.060 1.00 79.25 154 ILE A C 1
ATOM 1179 O O . ILE A 1 154 ? 6.606 7.867 7.636 1.00 79.25 154 ILE A O 1
ATOM 1183 N N . LYS A 1 155 ? 6.046 9.332 9.257 1.00 87.12 155 LYS A N 1
ATOM 1184 C CA . LYS A 1 155 ? 7.075 8.923 10.213 1.00 87.12 155 LYS A CA 1
ATOM 1185 C C . LYS A 1 155 ? 6.827 7.483 10.654 1.00 87.12 155 LYS A C 1
ATOM 1187 O O . LYS A 1 155 ? 5.717 7.128 11.055 1.00 87.12 155 LYS A O 1
ATOM 1192 N N . VAL A 1 156 ? 7.874 6.665 10.626 1.00 85.62 156 VAL A N 1
ATOM 1193 C CA . VAL A 1 156 ? 7.810 5.252 11.015 1.00 85.62 156 VAL A CA 1
ATOM 1194 C C . VAL A 1 156 ? 8.898 4.883 12.013 1.00 85.62 156 VAL A C 1
ATOM 1196 O O . VAL A 1 156 ? 9.983 5.462 12.028 1.00 85.62 156 VAL A O 1
ATOM 1199 N N . ASN A 1 157 ? 8.606 3.882 12.835 1.00 90.25 157 ASN A N 1
ATOM 1200 C CA . ASN A 1 157 ? 9.599 3.172 13.630 1.00 90.25 157 ASN A CA 1
ATOM 1201 C C . ASN A 1 157 ? 10.400 2.193 12.742 1.00 90.25 157 ASN A C 1
ATOM 1203 O O . ASN A 1 157 ? 9.949 1.842 11.649 1.00 90.25 157 ASN A O 1
ATOM 1207 N N . PRO A 1 158 ? 11.553 1.661 13.199 1.00 92.50 158 PRO A N 1
ATOM 1208 C CA . PRO A 1 158 ? 12.341 0.694 12.423 1.00 92.50 158 PRO A CA 1
ATOM 1209 C C . PRO A 1 158 ? 11.585 -0.586 12.035 1.00 92.50 158 PRO A C 1
ATOM 1211 O O . PRO A 1 158 ? 11.920 -1.233 11.047 1.00 92.50 158 PRO A O 1
ATOM 1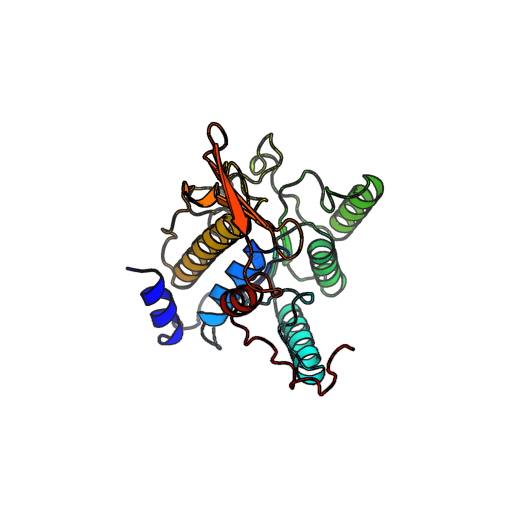214 N N . ASN A 1 159 ? 10.558 -0.967 12.797 1.00 88.69 159 ASN A N 1
ATOM 1215 C CA . ASN A 1 159 ? 9.668 -2.095 12.496 1.00 88.69 159 ASN A CA 1
ATOM 1216 C C . ASN A 1 159 ? 8.554 -1.748 11.485 1.00 88.69 159 ASN A C 1
ATOM 1218 O O . ASN A 1 159 ? 7.683 -2.583 11.229 1.00 88.69 159 ASN A O 1
ATOM 1222 N N . LEU A 1 160 ? 8.594 -0.535 10.924 1.00 85.56 160 LEU A N 1
ATOM 1223 C CA . LEU A 1 160 ? 7.630 0.048 9.996 1.00 85.56 160 LEU A CA 1
ATOM 1224 C C . LEU A 1 160 ? 6.240 0.318 10.586 1.00 85.56 160 LEU A C 1
ATOM 1226 O O . LEU A 1 160 ? 5.307 0.573 9.824 1.00 85.56 160 LEU A O 1
ATOM 1230 N N . SER A 1 161 ? 6.073 0.296 11.912 1.00 80.25 161 SER A N 1
ATOM 1231 C CA . SER A 1 161 ? 4.860 0.844 12.520 1.00 80.25 161 SER A CA 1
ATOM 1232 C C . SER A 1 161 ? 4.866 2.369 12.464 1.00 80.25 161 SER A C 1
ATOM 1234 O O . SER A 1 161 ? 5.932 2.993 12.460 1.00 80.25 161 SER A O 1
ATOM 1236 N N . ILE A 1 162 ? 3.686 2.981 12.386 1.00 79.75 162 ILE A N 1
ATOM 1237 C CA . ILE A 1 162 ? 3.566 4.442 12.413 1.00 79.75 162 ILE A CA 1
ATOM 1238 C C . ILE A 1 162 ? 4.151 5.002 13.717 1.00 79.75 162 ILE A C 1
ATOM 1240 O O . ILE A 1 162 ? 3.956 4.437 14.798 1.00 79.75 162 ILE A O 1
ATOM 1244 N N . LYS A 1 163 ? 4.880 6.117 13.623 1.00 84.62 163 LYS A N 1
ATOM 1245 C CA . LYS A 1 163 ? 5.436 6.824 14.782 1.00 84.62 163 LYS A CA 1
ATOM 1246 C C . LYS A 1 163 ? 4.383 7.758 15.391 1.00 84.62 163 LYS A C 1
ATOM 1248 O O . LYS A 1 163 ? 4.523 8.977 15.357 1.00 84.62 163 LYS A O 1
ATOM 1253 N N . ASP A 1 164 ? 3.321 7.148 15.904 1.00 77.12 164 ASP A N 1
ATOM 1254 C CA . ASP A 1 164 ? 2.204 7.787 16.604 1.00 77.12 164 ASP A CA 1
ATOM 1255 C C . ASP A 1 164 ? 1.633 6.786 17.607 1.00 77.12 164 ASP A C 1
ATOM 1257 O O . ASP A 1 164 ? 1.175 5.710 17.217 1.00 77.12 164 ASP A O 1
ATOM 1261 N N . GLU A 1 165 ? 1.694 7.114 18.896 1.00 71.19 165 GLU A N 1
ATOM 1262 C CA . GLU A 1 165 ? 1.295 6.213 19.987 1.00 71.19 165 GLU A CA 1
ATOM 1263 C C . GLU A 1 165 ? -0.179 5.807 19.913 1.00 71.19 165 GLU A C 1
ATOM 1265 O O . GLU A 1 165 ? -0.535 4.703 20.321 1.00 71.19 165 GLU A O 1
ATOM 1270 N N . SER A 1 166 ? -1.025 6.631 19.291 1.00 66.25 166 SER A N 1
ATOM 1271 C CA . SER A 1 166 ? -2.448 6.330 19.100 1.00 66.25 166 SER A CA 1
ATOM 1272 C C . SER A 1 166 ? -2.671 5.119 18.180 1.00 66.25 166 SER A C 1
ATOM 1274 O O . SER A 1 166 ? -3.748 4.515 18.175 1.00 66.25 166 SER A O 1
ATOM 1276 N N . PHE A 1 167 ? -1.663 4.764 17.371 1.00 62.84 167 PHE A N 1
ATOM 1277 C CA . PHE A 1 167 ? -1.779 3.799 16.275 1.00 62.84 167 PHE A CA 1
ATOM 1278 C C . PHE A 1 167 ? -0.605 2.807 16.168 1.00 62.84 167 PHE A C 1
ATOM 1280 O O . PHE A 1 167 ? -0.675 1.878 15.354 1.00 62.84 167 PHE A O 1
ATOM 1287 N N . SER A 1 168 ? 0.454 2.973 16.965 1.00 59.53 168 SER A N 1
ATOM 1288 C CA . SER A 1 168 ? 1.762 2.304 16.829 1.00 59.53 168 SER A CA 1
ATOM 1289 C C . SER A 1 168 ? 1.712 0.773 16.898 1.00 59.53 168 SER A C 1
ATOM 1291 O O . SER A 1 168 ? 2.553 0.109 16.289 1.00 59.53 168 SER A O 1
ATOM 1293 N N . ASP A 1 169 ? 0.702 0.204 17.558 1.00 57.41 169 ASP A N 1
ATOM 1294 C CA . ASP A 1 169 ? 0.515 -1.250 17.678 1.00 57.41 169 ASP A CA 1
ATOM 1295 C C . ASP A 1 169 ? -0.341 -1.863 16.559 1.00 57.41 169 ASP A C 1
ATOM 1297 O O . ASP A 1 169 ? -0.476 -3.086 16.461 1.00 57.41 169 ASP A O 1
ATOM 1301 N N . ARG A 1 170 ? -0.980 -1.028 15.730 1.00 62.47 170 ARG A N 1
ATOM 1302 C CA . ARG A 1 170 ? -2.054 -1.462 14.816 1.00 62.47 170 ARG A CA 1
ATOM 1303 C C . ARG A 1 170 ? -1.851 -1.024 13.372 1.00 62.47 170 ARG A C 1
ATOM 1305 O O . ARG A 1 170 ? -2.490 -1.586 12.484 1.00 62.47 170 ARG A O 1
ATOM 1312 N N . VAL A 1 171 ? -0.988 -0.041 13.127 1.00 70.62 171 VAL A N 1
ATOM 1313 C CA . VAL A 1 171 ? -0.796 0.562 11.805 1.00 70.62 171 VAL A CA 1
ATOM 1314 C C . VAL A 1 171 ? 0.664 0.455 11.383 1.00 70.62 171 VAL A C 1
ATOM 1316 O O . VAL A 1 171 ? 1.568 0.914 12.078 1.00 70.62 171 VAL A O 1
ATOM 1319 N N . TYR A 1 172 ? 0.874 -0.125 10.201 1.00 71.81 172 TYR A N 1
ATOM 1320 C CA . TYR A 1 172 ? 2.175 -0.248 9.553 1.00 71.81 172 TYR A CA 1
ATOM 1321 C C . TYR A 1 172 ? 2.182 0.491 8.221 1.00 71.81 172 TYR A C 1
ATOM 1323 O O . TYR A 1 172 ? 1.188 0.474 7.492 1.00 71.81 172 TYR A O 1
ATOM 1331 N N . ILE A 1 173 ? 3.318 1.094 7.885 1.00 75.94 173 ILE A N 1
ATOM 1332 C CA . ILE A 1 173 ? 3.503 1.919 6.696 1.00 75.94 173 ILE A CA 1
ATOM 1333 C C . ILE A 1 173 ? 4.716 1.399 5.915 1.00 75.94 173 ILE A C 1
ATOM 1335 O O . ILE A 1 173 ? 5.803 1.251 6.463 1.00 75.94 173 ILE A O 1
ATOM 1339 N N . CYS A 1 174 ? 4.546 1.116 4.623 1.00 76.38 174 CYS A N 1
ATOM 1340 C CA . CYS A 1 174 ? 5.618 0.632 3.748 1.00 76.38 174 CYS A CA 1
ATOM 1341 C C . CYS A 1 174 ? 5.462 1.135 2.309 1.00 76.38 174 CYS A C 1
ATOM 1343 O O . CYS A 1 174 ? 4.366 1.484 1.870 1.00 76.38 174 CYS A O 1
ATOM 1345 N N . GLY A 1 175 ? 6.564 1.116 1.564 1.00 76.62 175 GLY A N 1
ATOM 1346 C CA . GLY A 1 175 ? 6.708 1.718 0.243 1.00 76.62 175 GLY A CA 1
ATOM 1347 C C . GLY A 1 175 ? 7.138 3.182 0.326 1.00 76.62 175 GLY A C 1
ATOM 1348 O O . GLY A 1 175 ? 7.470 3.689 1.393 1.00 76.62 175 GLY A O 1
ATOM 1349 N N . ASP A 1 176 ? 7.068 3.875 -0.805 1.00 78.81 176 ASP A N 1
ATOM 1350 C CA . ASP A 1 176 ? 7.556 5.253 -0.996 1.00 78.81 176 ASP A CA 1
ATOM 1351 C C . ASP A 1 176 ? 6.871 6.296 -0.091 1.00 78.81 176 ASP A C 1
ATOM 1353 O O . ASP A 1 176 ? 7.299 7.436 0.010 1.00 78.81 176 ASP A O 1
ATOM 1357 N N . VAL A 1 177 ? 5.780 5.902 0.564 1.00 73.38 177 VAL A N 1
ATOM 1358 C CA . VAL A 1 177 ? 4.992 6.669 1.537 1.00 73.38 177 VAL A CA 1
ATOM 1359 C C . VAL A 1 177 ? 5.677 6.749 2.916 1.00 73.38 177 VAL A C 1
ATOM 1361 O O . VAL A 1 177 ? 5.419 7.684 3.677 1.00 73.38 177 VAL A O 1
ATOM 1364 N N . ALA A 1 178 ? 6.531 5.776 3.250 1.00 82.31 178 ALA A N 1
ATOM 1365 C CA . ALA A 1 178 ? 7.167 5.642 4.557 1.00 82.31 178 ALA A CA 1
ATOM 1366 C C . ALA A 1 178 ? 8.454 6.472 4.639 1.00 82.31 178 ALA A C 1
ATOM 1368 O O . ALA A 1 178 ? 9.329 6.348 3.776 1.00 82.31 178 ALA A O 1
ATOM 1369 N N . ASP A 1 179 ? 8.614 7.244 5.716 1.00 89.44 179 ASP A N 1
ATOM 1370 C CA . ASP A 1 179 ? 9.842 7.990 6.004 1.00 89.44 179 ASP A CA 1
ATOM 1371 C C . ASP A 1 179 ? 10.955 7.047 6.482 1.00 89.44 179 ASP A C 1
ATOM 1373 O O . ASP A 1 179 ? 11.276 6.924 7.662 1.00 89.44 179 ASP A O 1
ATOM 1377 N N . THR A 1 180 ? 11.501 6.304 5.526 1.00 87.44 180 THR A N 1
ATOM 1378 C CA . THR A 1 180 ? 12.586 5.335 5.724 1.00 87.44 180 THR A CA 1
ATOM 1379 C C . THR A 1 180 ? 13.939 5.891 5.296 1.00 87.44 180 THR A C 1
ATOM 1381 O O . THR A 1 180 ? 14.938 5.172 5.346 1.00 87.44 180 THR A O 1
ATOM 1384 N N . GLN A 1 181 ? 13.964 7.142 4.817 1.00 85.00 181 GLN A N 1
ATOM 1385 C CA . GLN A 1 181 ? 15.133 7.784 4.208 1.00 85.00 181 GLN A CA 1
ATOM 1386 C C . GLN A 1 181 ? 15.791 6.897 3.137 1.00 85.00 181 GLN A C 1
ATOM 1388 O O . GLN A 1 181 ? 17.013 6.852 3.005 1.00 85.00 181 GLN A O 1
ATOM 1393 N N . THR A 1 182 ? 14.978 6.126 2.404 1.00 81.12 182 THR A N 1
ATOM 1394 C CA . THR A 1 182 ? 15.466 5.288 1.305 1.00 81.12 182 THR A CA 1
ATOM 1395 C C . THR A 1 182 ? 15.961 6.224 0.192 1.00 81.12 182 THR A C 1
ATOM 1397 O O . THR A 1 182 ? 15.133 6.947 -0.356 1.00 81.12 182 THR A O 1
ATOM 1400 N N . PRO A 1 183 ? 17.262 6.233 -0.168 1.00 70.25 183 PRO A N 1
ATOM 1401 C CA . PRO A 1 183 ? 17.824 7.250 -1.066 1.00 70.25 183 PRO A CA 1
ATOM 1402 C C . PRO A 1 183 ? 17.230 7.208 -2.479 1.00 70.25 183 PRO A C 1
ATOM 1404 O O . PRO A 1 183 ? 17.011 8.246 -3.084 1.00 70.25 183 PRO A O 1
ATOM 1407 N N . ASN A 1 184 ? 16.947 5.997 -2.975 1.00 74.81 184 ASN A N 1
ATOM 1408 C CA . ASN A 1 184 ? 16.391 5.727 -4.302 1.00 74.81 184 ASN A CA 1
ATOM 1409 C C . ASN A 1 184 ? 15.284 4.664 -4.177 1.00 74.81 184 ASN A C 1
ATOM 1411 O O . ASN A 1 184 ? 15.556 3.471 -4.360 1.00 74.81 184 ASN A O 1
ATOM 1415 N N . PRO A 1 185 ? 14.058 5.044 -3.775 1.00 75.56 185 PRO A N 1
ATOM 1416 C CA . PRO A 1 185 ? 12.971 4.091 -3.597 1.00 75.56 185 PRO A CA 1
ATOM 1417 C C . PRO A 1 185 ? 12.638 3.389 -4.918 1.00 75.56 185 PRO A C 1
ATOM 1419 O O . PRO A 1 185 ? 12.589 4.004 -5.980 1.00 75.56 185 PRO A O 1
ATOM 1422 N N . ASN A 1 186 ? 12.456 2.071 -4.859 1.00 80.81 186 ASN A N 1
ATOM 1423 C CA . ASN A 1 186 ? 12.162 1.241 -6.020 1.00 80.81 186 ASN A CA 1
ATOM 1424 C C . ASN A 1 186 ? 11.381 -0.014 -5.612 1.00 80.81 186 ASN A C 1
ATOM 1426 O O . ASN A 1 186 ? 11.138 -0.285 -4.435 1.00 80.81 186 ASN A O 1
ATOM 1430 N N . ALA A 1 187 ? 11.018 -0.831 -6.601 1.00 77.88 187 ALA A N 1
ATOM 1431 C CA . ALA A 1 187 ? 10.268 -2.063 -6.379 1.00 77.88 187 ALA A CA 1
ATOM 1432 C C . ALA A 1 187 ? 10.929 -3.003 -5.347 1.00 77.88 187 ALA A C 1
ATOM 1434 O O . ALA A 1 187 ? 10.228 -3.642 -4.561 1.00 77.88 187 ALA A O 1
ATOM 1435 N N . ARG A 1 188 ? 12.268 -3.067 -5.297 1.00 82.06 188 ARG A N 1
ATOM 1436 C CA . ARG A 1 188 ? 12.994 -3.931 -4.355 1.00 82.06 188 ARG A CA 1
ATOM 1437 C C . ARG A 1 188 ? 12.865 -3.424 -2.922 1.00 82.06 188 ARG A C 1
ATOM 1439 O O . ARG A 1 188 ? 12.532 -4.221 -2.044 1.00 82.06 188 ARG A O 1
ATOM 1446 N N . SER A 1 189 ? 13.100 -2.132 -2.670 1.00 84.50 189 SER A N 1
ATOM 1447 C CA . SER A 1 189 ? 12.920 -1.563 -1.325 1.00 84.50 189 SER A CA 1
ATOM 1448 C C . SER A 1 189 ? 11.460 -1.678 -0.875 1.00 84.50 189 SER A C 1
ATOM 1450 O O . SER A 1 189 ? 11.203 -2.160 0.227 1.00 84.50 189 SER A O 1
ATOM 1452 N N . ALA A 1 190 ? 10.501 -1.395 -1.762 1.00 81.88 190 ALA A N 1
ATOM 1453 C CA . ALA A 1 190 ? 9.072 -1.579 -1.515 1.00 81.88 190 ALA A CA 1
ATOM 1454 C C . ALA A 1 190 ? 8.700 -3.029 -1.125 1.00 81.88 190 ALA A C 1
ATOM 1456 O O . ALA A 1 190 ? 7.936 -3.237 -0.180 1.00 81.88 190 ALA A O 1
ATOM 1457 N N . MET A 1 191 ? 9.255 -4.046 -1.798 1.00 81.31 191 MET A N 1
ATOM 1458 C CA . MET A 1 191 ? 9.021 -5.464 -1.461 1.00 81.31 191 MET A CA 1
ATOM 1459 C C . MET A 1 191 ? 9.640 -5.873 -0.124 1.00 81.31 191 MET A C 1
ATOM 1461 O O . MET A 1 191 ? 9.017 -6.617 0.639 1.00 81.31 191 MET A O 1
ATOM 1465 N N . LEU A 1 192 ? 10.853 -5.399 0.171 1.00 86.94 192 LEU A N 1
ATOM 1466 C CA . LEU A 1 192 ? 11.515 -5.668 1.450 1.00 86.94 192 LEU A CA 1
ATOM 1467 C C . LEU A 1 192 ? 10.726 -5.057 2.608 1.00 86.94 192 LEU A C 1
ATOM 1469 O O . LEU A 1 192 ? 10.452 -5.746 3.591 1.00 86.94 192 LEU A O 1
ATOM 1473 N N . GLN A 1 193 ? 10.290 -3.805 2.461 1.00 87.44 193 GLN A N 1
ATOM 1474 C CA . GLN A 1 193 ? 9.429 -3.154 3.444 1.00 87.44 193 GLN A CA 1
ATOM 1475 C C . GLN A 1 193 ? 8.097 -3.905 3.601 1.00 87.44 193 GLN A C 1
ATOM 1477 O O . GLN A 1 193 ? 7.698 -4.216 4.722 1.00 87.44 193 GLN A O 1
ATOM 1482 N N . GLY A 1 194 ? 7.451 -4.290 2.493 1.00 79.75 194 GLY A N 1
ATOM 1483 C CA . GLY A 1 194 ? 6.221 -5.087 2.525 1.00 79.75 194 GLY A CA 1
ATOM 1484 C C . GLY A 1 194 ? 6.391 -6.445 3.222 1.00 79.75 194 GLY A C 1
ATOM 1485 O O . GLY A 1 194 ? 5.487 -6.891 3.926 1.00 79.75 194 GLY A O 1
ATOM 1486 N N . SER A 1 195 ? 7.560 -7.081 3.089 1.00 84.44 195 SER A N 1
ATOM 1487 C CA . SER A 1 195 ? 7.887 -8.325 3.799 1.00 84.44 195 SER A CA 1
ATOM 1488 C C . SER A 1 195 ? 8.029 -8.116 5.306 1.00 84.44 195 SER A C 1
ATOM 1490 O O . SER A 1 195 ? 7.444 -8.878 6.073 1.00 84.44 195 SER A O 1
ATOM 1492 N N . VAL A 1 196 ? 8.751 -7.072 5.731 1.00 86.31 196 VAL A N 1
ATOM 1493 C CA . VAL A 1 196 ? 8.907 -6.722 7.156 1.00 86.31 196 VAL A CA 1
ATOM 1494 C C . VAL A 1 196 ? 7.549 -6.440 7.797 1.00 86.31 196 VAL A C 1
ATOM 1496 O O . VAL A 1 196 ? 7.251 -6.985 8.860 1.00 86.31 196 VAL A O 1
ATOM 1499 N N . VAL A 1 197 ? 6.706 -5.643 7.129 1.00 82.38 197 VAL A N 1
ATOM 1500 C CA . VAL A 1 197 ? 5.343 -5.347 7.592 1.00 82.38 197 VAL A CA 1
ATOM 1501 C C . VAL A 1 197 ? 4.517 -6.624 7.717 1.00 82.38 197 VAL A C 1
ATOM 1503 O O . VAL A 1 197 ? 3.933 -6.864 8.771 1.00 82.38 197 VAL A O 1
ATOM 1506 N N . ALA A 1 198 ? 4.493 -7.466 6.681 1.00 76.50 198 ALA A N 1
ATOM 1507 C CA . ALA A 1 198 ? 3.727 -8.708 6.711 1.00 76.50 198 ALA A CA 1
ATOM 1508 C C . ALA A 1 198 ? 4.176 -9.631 7.855 1.00 76.50 198 ALA A C 1
ATOM 1510 O O . ALA A 1 198 ? 3.337 -10.127 8.603 1.00 76.50 198 ALA A O 1
ATOM 1511 N N . ASP A 1 199 ? 5.484 -9.825 8.040 1.00 82.25 199 ASP A N 1
ATOM 1512 C CA . ASP A 1 199 ? 6.007 -10.693 9.099 1.00 82.25 199 ASP A CA 1
ATOM 1513 C C . ASP A 1 199 ? 5.693 -10.146 10.505 1.00 82.25 199 ASP A C 1
ATOM 1515 O O . ASP A 1 199 ? 5.364 -10.917 11.409 1.00 82.25 199 ASP A O 1
ATOM 1519 N N . ASN A 1 200 ? 5.726 -8.824 10.696 1.00 82.25 200 ASN A N 1
ATOM 1520 C CA . ASN A 1 200 ? 5.340 -8.193 11.960 1.00 82.25 200 ASN A CA 1
ATOM 1521 C C . ASN A 1 200 ? 3.833 -8.286 12.238 1.00 82.25 200 ASN A C 1
ATOM 1523 O O . ASN A 1 200 ? 3.450 -8.586 13.370 1.00 82.25 200 ASN A O 1
ATOM 1527 N N . ILE A 1 201 ? 2.981 -8.110 11.224 1.00 76.56 201 ILE A N 1
ATOM 1528 C CA . ILE A 1 201 ? 1.531 -8.321 11.359 1.00 76.56 201 ILE A CA 1
ATOM 1529 C C . ILE A 1 201 ? 1.243 -9.778 11.743 1.00 76.56 201 ILE A C 1
ATOM 1531 O O . ILE A 1 201 ? 0.461 -10.037 12.656 1.00 76.56 201 ILE A O 1
ATOM 1535 N N . LEU A 1 202 ? 1.913 -10.739 11.102 1.00 76.69 202 LEU A N 1
ATOM 1536 C CA . LEU A 1 202 ? 1.761 -12.161 11.419 1.00 76.69 202 LEU A CA 1
ATOM 1537 C C . LEU A 1 202 ? 2.208 -12.500 12.854 1.00 76.69 202 LEU A C 1
ATOM 1539 O O . LEU A 1 202 ? 1.598 -13.358 13.494 1.00 76.69 202 LEU A O 1
ATOM 1543 N N . LEU A 1 203 ? 3.238 -11.830 13.387 1.00 78.38 203 LEU A N 1
ATOM 1544 C CA . LEU A 1 203 ? 3.609 -11.945 14.804 1.00 78.38 203 LEU A CA 1
ATOM 1545 C C . LEU A 1 203 ? 2.526 -11.373 15.723 1.00 78.38 203 LEU A C 1
ATOM 1547 O O . LEU A 1 203 ? 2.138 -12.048 16.678 1.00 78.38 203 LEU A O 1
ATOM 1551 N N . ALA A 1 204 ? 2.006 -10.186 15.407 1.00 73.38 204 ALA A N 1
ATOM 1552 C CA . ALA A 1 204 ? 0.958 -9.534 16.190 1.00 73.38 204 ALA A CA 1
ATOM 1553 C C . ALA A 1 204 ? -0.327 -10.380 16.255 1.00 73.38 204 ALA A C 1
ATOM 1555 O O . ALA A 1 204 ? -0.928 -10.499 17.320 1.00 73.38 204 ALA A O 1
ATOM 1556 N N . ILE A 1 205 ? -0.700 -11.049 15.156 1.00 69.06 205 ILE A N 1
ATOM 1557 C CA . ILE A 1 205 ? -1.839 -11.987 15.113 1.00 69.06 205 ILE A CA 1
ATOM 1558 C C . ILE A 1 205 ? -1.648 -13.166 16.084 1.00 69.06 205 ILE A C 1
ATOM 1560 O O . ILE A 1 205 ? -2.622 -13.649 16.651 1.00 69.06 205 ILE A O 1
ATOM 1564 N N . LYS A 1 206 ? -0.406 -13.602 16.338 1.00 72.06 206 LYS A N 1
ATOM 1565 C CA . LYS A 1 206 ? -0.085 -14.626 17.354 1.00 72.06 206 LYS A CA 1
ATOM 1566 C C . LYS A 1 206 ? 0.030 -14.077 18.783 1.00 72.06 206 LYS A C 1
ATOM 1568 O O . LYS A 1 206 ? 0.531 -14.785 19.653 1.00 72.06 206 LYS A O 1
ATOM 1573 N N . GLY A 1 207 ? -0.312 -12.810 19.018 1.00 74.81 207 GLY A N 1
ATOM 1574 C CA . GLY A 1 207 ? -0.079 -12.146 20.303 1.00 74.81 207 GLY A CA 1
ATOM 1575 C C . GLY A 1 207 ? 1.405 -11.918 20.621 1.00 74.81 207 GLY A C 1
ATOM 1576 O O . GLY A 1 207 ? 1.759 -11.683 21.773 1.00 74.81 207 GLY A O 1
ATOM 1577 N N . ARG A 1 208 ? 2.299 -12.000 19.625 1.00 80.25 208 ARG A N 1
ATOM 1578 C CA . ARG A 1 208 ? 3.742 -11.768 19.801 1.00 80.25 208 ARG A CA 1
ATOM 1579 C C . ARG A 1 208 ? 4.101 -10.337 19.418 1.00 80.25 208 ARG A C 1
ATOM 1581 O O . ARG A 1 208 ? 3.552 -9.786 18.467 1.00 80.25 208 ARG A O 1
ATOM 1588 N N . LYS A 1 209 ? 5.085 -9.757 20.112 1.00 82.25 209 LYS A N 1
ATOM 1589 C CA . LYS A 1 209 ? 5.572 -8.410 19.793 1.00 82.25 209 LYS A CA 1
ATOM 1590 C C . LYS A 1 209 ? 6.257 -8.367 18.412 1.00 82.25 209 LYS A C 1
ATOM 1592 O O . LYS A 1 209 ? 7.007 -9.296 18.080 1.00 82.25 209 LYS A O 1
ATOM 1597 N N . PRO A 1 210 ? 6.040 -7.299 17.622 1.00 83.44 210 PRO A N 1
ATOM 1598 C CA . PRO A 1 210 ? 6.783 -7.047 16.389 1.00 83.44 210 PRO A CA 1
ATOM 1599 C C . PRO A 1 210 ? 8.283 -6.975 16.671 1.00 83.44 210 PRO A C 1
ATOM 1601 O O . PRO A 1 210 ? 8.703 -6.399 17.672 1.00 83.44 210 PRO A O 1
ATOM 1604 N N . ARG A 1 211 ? 9.103 -7.551 15.793 1.00 90.94 211 ARG A N 1
ATOM 1605 C CA . ARG A 1 211 ? 10.568 -7.602 15.989 1.00 90.94 211 ARG A CA 1
ATOM 1606 C C . ARG A 1 211 ? 11.375 -7.533 14.699 1.00 90.94 211 ARG A C 1
ATOM 1608 O O . ARG A 1 211 ? 12.594 -7.403 14.750 1.00 90.94 211 ARG A O 1
ATOM 1615 N N . HIS A 1 212 ? 10.729 -7.689 13.545 1.00 91.50 212 HIS A N 1
ATOM 1616 C CA . HIS A 1 212 ? 11.403 -7.530 12.267 1.00 91.50 212 HIS A CA 1
ATOM 1617 C C . HIS A 1 212 ? 11.598 -6.040 12.012 1.00 91.50 212 HIS A C 1
ATOM 1619 O O . HIS A 1 212 ? 10.678 -5.250 12.214 1.00 91.50 212 HIS A O 1
ATOM 1625 N N . VAL A 1 213 ? 12.802 -5.664 11.592 1.00 93.25 213 VAL A N 1
ATOM 1626 C CA . VAL A 1 213 ? 13.171 -4.274 11.329 1.00 93.25 213 VAL A CA 1
ATOM 1627 C C . VAL A 1 213 ? 13.599 -4.120 9.882 1.00 93.25 213 VAL A C 1
ATOM 1629 O O . VAL A 1 213 ? 14.256 -4.998 9.318 1.00 93.25 213 VAL A O 1
ATOM 1632 N N . TYR A 1 214 ? 13.226 -2.998 9.285 1.00 90.62 214 TYR A N 1
ATOM 1633 C CA . TYR A 1 214 ? 13.700 -2.597 7.977 1.00 90.62 214 TYR A CA 1
ATOM 1634 C C . TYR A 1 214 ? 14.968 -1.756 8.132 1.00 90.62 214 TYR A C 1
ATOM 1636 O O . TYR A 1 214 ? 15.020 -0.821 8.930 1.00 90.62 214 TYR A O 1
ATOM 1644 N N . LYS A 1 215 ? 16.000 -2.101 7.363 1.00 87.44 215 LYS A N 1
ATOM 1645 C CA . LYS A 1 215 ? 17.233 -1.323 7.233 1.00 87.44 215 LYS A CA 1
ATOM 1646 C C . LYS A 1 215 ? 17.516 -1.128 5.751 1.00 87.44 215 LYS A C 1
ATOM 1648 O O . LYS A 1 215 ? 17.380 -2.074 4.970 1.00 87.44 215 LYS A O 1
ATOM 1653 N N . ASN A 1 216 ? 17.916 0.082 5.373 1.00 80.81 216 ASN A N 1
ATOM 1654 C CA . ASN A 1 216 ? 18.335 0.359 4.005 1.00 80.81 216 ASN A CA 1
ATOM 1655 C C . ASN A 1 216 ? 19.553 -0.503 3.670 1.00 80.81 216 ASN A C 1
ATOM 1657 O O . ASN A 1 216 ? 20.515 -0.574 4.433 1.00 80.81 216 ASN A O 1
ATOM 1661 N N . HIS A 1 217 ? 19.481 -1.190 2.536 1.00 73.19 217 HIS A N 1
ATOM 1662 C CA . HIS A 1 217 ? 20.542 -2.062 2.055 1.00 73.19 217 HIS A CA 1
ATOM 1663 C C . HIS A 1 217 ? 21.215 -1.418 0.846 1.00 73.19 217 HIS A C 1
ATOM 1665 O O . HIS A 1 217 ? 20.530 -0.889 -0.025 1.00 73.19 217 HIS A O 1
ATOM 1671 N N . TRP A 1 218 ? 22.541 -1.507 0.749 1.00 66.44 218 TRP A N 1
ATOM 1672 C CA . TRP A 1 218 ? 23.314 -0.851 -0.315 1.00 66.44 218 TRP A CA 1
ATOM 1673 C C . TRP A 1 218 ? 22.880 -1.278 -1.734 1.00 66.44 218 TRP A C 1
ATOM 1675 O O . TRP A 1 218 ? 22.773 -0.442 -2.624 1.00 66.44 218 TRP A O 1
ATOM 1685 N N . LEU A 1 219 ? 22.505 -2.552 -1.924 1.00 66.06 219 LEU A N 1
ATOM 1686 C CA . LEU A 1 219 ? 21.927 -3.077 -3.179 1.00 66.06 219 LEU A CA 1
ATOM 1687 C C . LEU A 1 219 ? 20.632 -2.379 -3.644 1.00 66.06 219 LEU A C 1
ATOM 1689 O O . LEU A 1 219 ? 20.184 -2.618 -4.763 1.00 66.06 219 LEU A O 1
ATOM 1693 N N . GLN A 1 220 ? 19.992 -1.553 -2.813 1.00 67.44 220 GLN A N 1
ATOM 1694 C CA . GLN A 1 220 ? 18.822 -0.769 -3.223 1.00 67.44 220 GLN A CA 1
ATOM 1695 C C . GLN A 1 220 ? 19.185 0.353 -4.198 1.00 67.44 220 GLN A C 1
ATOM 1697 O O . GLN A 1 220 ? 18.309 0.825 -4.909 1.00 67.44 220 GLN A O 1
ATOM 1702 N N . GLY A 1 221 ? 20.454 0.746 -4.276 1.00 71.94 221 GLY A N 1
ATOM 1703 C CA . GLY A 1 221 ? 20.934 1.709 -5.261 1.00 71.94 221 GLY A CA 1
ATOM 1704 C C . GLY A 1 221 ? 21.266 1.117 -6.633 1.00 71.94 221 GLY A C 1
ATOM 1705 O O . GLY A 1 221 ? 21.883 1.794 -7.451 1.00 71.94 221 GLY A O 1
ATOM 1706 N N . PHE A 1 222 ? 20.900 -0.146 -6.874 1.00 80.69 222 PHE A N 1
ATOM 1707 C CA . PHE A 1 222 ? 21.020 -0.783 -8.179 1.00 80.69 222 PHE A CA 1
ATOM 1708 C C . PHE A 1 222 ? 19.770 -0.543 -9.030 1.00 80.69 222 PHE A C 1
ATOM 1710 O O . PHE A 1 222 ? 18.656 -0.866 -8.606 1.00 80.69 222 PHE A O 1
ATOM 1717 N N . ILE A 1 223 ? 19.963 -0.076 -10.260 1.00 82.19 223 ILE A N 1
ATOM 1718 C CA . ILE A 1 223 ? 18.927 -0.034 -11.293 1.00 82.19 223 ILE A CA 1
ATOM 1719 C C . ILE A 1 223 ? 19.509 -0.518 -12.620 1.00 82.19 223 ILE A C 1
ATOM 1721 O O . ILE A 1 223 ? 20.631 -0.174 -12.980 1.00 82.19 223 ILE A O 1
ATOM 1725 N N . LYS A 1 224 ? 18.730 -1.315 -13.352 1.00 85.50 224 LYS A N 1
ATOM 1726 C CA . LYS A 1 224 ? 19.003 -1.680 -14.742 1.00 85.50 224 LYS A CA 1
ATOM 1727 C C . LYS A 1 224 ? 17.942 -1.019 -15.613 1.00 85.50 224 LYS A C 1
ATOM 1729 O O . LYS A 1 224 ? 16.756 -1.275 -15.421 1.00 85.50 224 LYS A O 1
ATOM 1734 N N . LEU A 1 225 ? 18.379 -0.180 -16.540 1.00 85.44 225 LEU A N 1
ATOM 1735 C CA . LEU A 1 225 ? 17.547 0.515 -17.511 1.00 85.44 225 LEU A CA 1
ATOM 1736 C C . LEU A 1 225 ? 17.806 -0.084 -18.893 1.00 85.44 225 LEU A C 1
ATOM 1738 O O . LEU A 1 225 ? 18.937 -0.059 -19.370 1.00 85.44 225 LEU A O 1
ATOM 1742 N N . THR A 1 226 ? 16.782 -0.631 -19.537 1.00 83.56 226 THR A N 1
ATOM 1743 C CA . THR A 1 226 ? 16.854 -1.045 -20.945 1.00 83.56 226 THR A CA 1
ATOM 1744 C C . THR A 1 226 ? 16.681 0.177 -21.850 1.00 83.56 226 THR A C 1
ATOM 1746 O O . THR A 1 226 ? 15.852 1.042 -21.570 1.00 83.56 226 THR A O 1
ATOM 1749 N N . LEU A 1 227 ? 17.466 0.258 -22.925 1.00 83.88 227 LEU A N 1
ATOM 1750 C CA . LEU A 1 227 ? 17.469 1.348 -23.905 1.00 83.88 227 LEU A CA 1
ATOM 1751 C C . LEU A 1 227 ? 17.230 0.751 -25.298 1.00 83.88 227 LEU A C 1
ATOM 1753 O O . LEU A 1 227 ? 18.171 0.517 -26.050 1.00 83.88 227 LEU A O 1
ATOM 1757 N N . GLY A 1 228 ? 15.968 0.456 -25.609 1.00 83.38 228 GLY A N 1
ATOM 1758 C CA . GLY A 1 228 ? 15.606 -0.405 -26.740 1.00 83.38 228 GLY A CA 1
ATOM 1759 C C . GLY A 1 228 ? 15.672 -1.894 -26.377 1.00 83.38 228 GLY A C 1
ATOM 1760 O O . GLY A 1 228 ? 15.717 -2.251 -25.198 1.00 83.38 228 GLY A O 1
ATOM 1761 N N . LEU A 1 229 ? 15.644 -2.761 -27.393 1.00 84.06 229 LEU A N 1
ATOM 1762 C CA . LEU A 1 229 ? 15.601 -4.224 -27.231 1.00 84.06 229 LEU A CA 1
ATOM 1763 C C . LEU A 1 229 ? 16.994 -4.868 -27.113 1.00 84.06 229 LEU A C 1
ATOM 1765 O O . LEU A 1 229 ? 17.098 -6.022 -26.708 1.00 84.06 229 LEU A O 1
ATOM 1769 N N . ASP A 1 230 ? 18.062 -4.140 -27.454 1.00 86.62 230 ASP A N 1
ATOM 1770 C CA . ASP A 1 230 ? 19.423 -4.673 -27.584 1.00 86.62 230 ASP A CA 1
ATOM 1771 C C . ASP A 1 230 ? 20.421 -4.084 -26.577 1.00 86.62 230 ASP A C 1
ATOM 1773 O O . ASP A 1 230 ? 21.515 -4.629 -26.429 1.00 86.62 230 ASP A O 1
ATOM 1777 N N . ARG A 1 231 ? 20.085 -2.996 -25.871 1.00 87.81 231 ARG A N 1
ATOM 1778 C CA . ARG A 1 231 ? 21.002 -2.302 -24.951 1.00 87.81 231 ARG A CA 1
ATOM 1779 C C . ARG A 1 231 ? 20.409 -2.134 -23.566 1.00 87.81 231 ARG A C 1
ATOM 1781 O O . ARG A 1 231 ? 19.210 -1.920 -23.388 1.00 87.81 231 ARG A O 1
ATOM 1788 N N . SER A 1 232 ? 21.280 -2.139 -22.568 1.00 89.56 232 SER A N 1
ATOM 1789 C CA . SER A 1 232 ? 20.934 -1.705 -21.223 1.00 89.56 232 SER A CA 1
ATOM 1790 C C . SER A 1 232 ? 22.090 -1.009 -20.528 1.00 89.56 232 SER A C 1
ATOM 1792 O O . SER A 1 232 ? 23.262 -1.179 -20.868 1.00 89.56 232 SER A O 1
ATOM 1794 N N . VAL A 1 233 ? 21.732 -0.222 -19.524 1.00 90.56 233 VAL A N 1
ATOM 1795 C CA . VAL A 1 233 ? 22.652 0.456 -18.627 1.00 90.56 233 VAL A CA 1
ATOM 1796 C C . VAL A 1 233 ? 22.315 0.039 -17.207 1.00 90.56 233 VAL A C 1
ATOM 1798 O O . VAL A 1 233 ? 21.166 0.106 -16.775 1.00 90.56 233 VAL A O 1
ATOM 1801 N N . SER A 1 234 ? 23.323 -0.419 -16.480 1.00 88.88 234 SER A N 1
ATOM 1802 C CA . SER A 1 234 ? 23.226 -0.781 -15.073 1.00 88.88 234 SER A CA 1
ATOM 1803 C C . SER A 1 234 ? 23.948 0.258 -14.234 1.00 88.88 234 SER A C 1
ATOM 1805 O O . SER A 1 234 ? 25.156 0.435 -14.376 1.00 88.88 234 SER A O 1
ATOM 1807 N N . LEU A 1 235 ? 23.215 0.928 -13.355 1.00 83.31 235 LEU A N 1
ATOM 1808 C CA . LEU A 1 235 ? 23.765 1.858 -12.381 1.00 83.31 235 LEU A CA 1
ATOM 1809 C C . LEU A 1 235 ? 23.832 1.168 -11.019 1.00 83.31 235 LEU A C 1
ATOM 1811 O O . LEU A 1 235 ? 22.840 0.602 -10.559 1.00 83.31 235 LEU A O 1
ATOM 1815 N N . PHE A 1 236 ? 24.984 1.251 -10.365 1.00 82.06 236 PHE A N 1
ATOM 1816 C CA . PHE A 1 236 ? 25.192 0.832 -8.982 1.00 82.06 236 PHE A CA 1
ATOM 1817 C C . PHE A 1 236 ? 25.735 2.012 -8.185 1.00 82.06 236 PHE A C 1
ATOM 1819 O O . PHE A 1 236 ? 26.849 2.452 -8.448 1.00 82.06 236 PHE A O 1
ATOM 1826 N N . GLY A 1 237 ? 25.002 2.519 -7.195 1.00 72.38 237 GLY A N 1
ATOM 1827 C CA . GLY A 1 237 ? 25.514 3.631 -6.391 1.00 72.38 237 GLY A CA 1
ATOM 1828 C C . GLY A 1 237 ? 24.762 3.890 -5.097 1.00 72.38 237 GLY A C 1
ATOM 1829 O O . GLY A 1 237 ? 23.663 3.396 -4.892 1.00 72.38 237 GLY A O 1
ATOM 1830 N N . ASN A 1 238 ? 25.344 4.691 -4.209 1.00 68.38 238 ASN A N 1
ATOM 1831 C CA . ASN A 1 238 ? 24.739 5.070 -2.921 1.00 68.38 238 ASN A CA 1
ATOM 1832 C C . ASN A 1 238 ? 24.107 6.477 -2.948 1.00 68.38 238 ASN A C 1
ATOM 1834 O O . ASN A 1 238 ? 23.868 7.069 -1.898 1.00 68.38 238 ASN A O 1
ATOM 1838 N N . GLY A 1 239 ? 23.885 7.028 -4.146 1.00 64.00 239 GLY A N 1
ATOM 1839 C CA . GLY A 1 239 ? 23.392 8.392 -4.359 1.00 64.00 239 GLY A CA 1
ATOM 1840 C C . GLY A 1 239 ? 24.470 9.483 -4.294 1.00 64.00 239 GLY A C 1
ATOM 1841 O O . GLY A 1 239 ? 24.211 10.588 -4.752 1.00 64.00 239 GLY A O 1
ATOM 1842 N N . LYS A 1 240 ? 25.676 9.187 -3.784 1.00 67.75 240 LYS A N 1
ATOM 1843 C CA . LYS A 1 240 ? 26.841 10.098 -3.803 1.00 67.75 240 LYS A CA 1
ATOM 1844 C C . LYS A 1 240 ? 27.904 9.665 -4.811 1.00 67.75 240 LYS A C 1
ATOM 1846 O O . LYS A 1 240 ? 28.496 10.498 -5.483 1.00 67.75 240 LYS A O 1
ATOM 1851 N N . THR A 1 241 ? 28.117 8.361 -4.929 1.00 68.25 241 THR A N 1
ATOM 1852 C CA . THR A 1 241 ? 29.029 7.738 -5.892 1.00 68.25 241 THR A CA 1
ATOM 1853 C C . THR A 1 241 ? 28.292 6.633 -6.632 1.00 68.25 241 THR A C 1
ATOM 1855 O O . THR A 1 241 ? 27.506 5.896 -6.024 1.00 68.25 241 THR A O 1
ATOM 1858 N N . ALA A 1 242 ? 28.530 6.520 -7.940 1.00 79.12 242 ALA A N 1
ATOM 1859 C CA . ALA A 1 242 ? 27.895 5.511 -8.773 1.00 79.12 242 ALA A CA 1
ATOM 1860 C C . ALA A 1 242 ? 28.840 4.962 -9.850 1.00 79.12 242 ALA A C 1
ATOM 1862 O O . ALA A 1 242 ? 29.642 5.694 -10.423 1.00 79.12 242 ALA A O 1
ATOM 1863 N N . LEU A 1 243 ? 28.709 3.667 -10.122 1.00 83.38 243 LEU A N 1
ATOM 1864 C CA . LEU A 1 243 ? 29.318 2.962 -11.241 1.00 83.38 243 LEU A CA 1
ATOM 1865 C C . LEU A 1 243 ? 28.243 2.691 -12.289 1.00 83.38 243 LEU A C 1
ATOM 1867 O O . LEU A 1 243 ? 27.136 2.262 -11.952 1.00 83.38 243 LEU A O 1
ATOM 1871 N N . LEU A 1 244 ? 28.580 2.931 -13.552 1.00 89.00 244 LEU A N 1
ATOM 1872 C CA . LEU A 1 244 ? 27.685 2.761 -14.689 1.00 89.00 244 LEU A CA 1
ATOM 1873 C C . LEU A 1 244 ? 28.277 1.727 -15.647 1.00 89.00 244 LEU A C 1
ATOM 1875 O O . LEU A 1 244 ? 29.413 1.866 -16.095 1.00 89.00 244 LEU A O 1
ATOM 1879 N N . PHE A 1 245 ? 27.504 0.688 -15.952 1.00 90.62 245 PHE A N 1
ATOM 1880 C CA . PHE A 1 245 ? 27.913 -0.410 -16.823 1.00 90.62 245 PHE A CA 1
ATOM 1881 C C . PHE A 1 245 ? 26.962 -0.525 -18.006 1.00 90.62 245 PHE A C 1
ATOM 1883 O O . PHE A 1 245 ? 25.761 -0.729 -17.825 1.00 90.62 245 PHE A O 1
ATOM 1890 N N . ASN A 1 246 ? 27.507 -0.449 -19.214 1.00 91.56 246 ASN A N 1
ATOM 1891 C CA . ASN A 1 246 ? 26.756 -0.690 -20.441 1.00 91.56 246 ASN A CA 1
ATOM 1892 C C . ASN A 1 246 ? 26.742 -2.191 -20.755 1.00 91.56 246 ASN A C 1
ATOM 1894 O O . ASN A 1 246 ? 27.751 -2.877 -20.586 1.00 91.56 246 ASN A O 1
ATOM 1898 N N . SER A 1 247 ? 25.611 -2.707 -21.226 1.00 89.50 247 SER A N 1
ATOM 1899 C CA . SER A 1 247 ? 25.456 -4.109 -21.612 1.00 89.50 247 SER A CA 1
ATOM 1900 C C . SER A 1 247 ? 24.585 -4.256 -22.857 1.00 89.50 247 SER A C 1
ATOM 1902 O O . SER A 1 247 ? 23.827 -3.350 -23.208 1.00 89.50 247 SER A O 1
ATOM 1904 N N . ARG A 1 248 ? 24.696 -5.413 -23.521 1.00 88.75 248 ARG A N 1
ATOM 1905 C CA . ARG A 1 248 ? 23.777 -5.826 -24.586 1.00 88.75 248 ARG A CA 1
ATOM 1906 C C . ARG A 1 248 ? 22.795 -6.868 -24.075 1.00 88.75 248 ARG A C 1
ATOM 1908 O O . ARG A 1 248 ? 23.193 -7.849 -23.444 1.00 88.75 248 ARG A O 1
ATOM 1915 N N . GLU A 1 249 ? 21.526 -6.678 -24.404 1.00 87.56 249 GLU A N 1
ATOM 1916 C CA . GLU A 1 249 ? 20.476 -7.650 -24.124 1.00 87.56 249 GLU A CA 1
ATOM 1917 C C . GLU A 1 249 ? 20.477 -8.745 -25.193 1.00 87.56 249 GLU A C 1
ATOM 1919 O O . GLU A 1 249 ? 20.636 -8.485 -26.382 1.00 87.56 249 GLU A O 1
ATOM 1924 N N . LYS A 1 250 ? 20.352 -10.000 -24.753 1.00 85.06 250 LYS A N 1
ATOM 1925 C CA . LYS A 1 250 ? 20.462 -11.179 -25.632 1.00 85.06 250 LYS A CA 1
ATOM 1926 C C . LYS A 1 250 ? 19.114 -11.715 -26.103 1.00 85.06 250 LYS A C 1
ATOM 1928 O O . LYS A 1 250 ? 19.079 -12.633 -26.914 1.00 85.06 250 LYS A O 1
ATOM 1933 N N . ARG A 1 251 ? 18.020 -11.224 -25.527 1.00 78.44 251 ARG A N 1
ATOM 1934 C CA . ARG A 1 251 ? 16.666 -11.707 -25.784 1.00 78.44 251 ARG A CA 1
ATOM 1935 C C . ARG A 1 251 ? 15.711 -10.528 -25.850 1.00 78.44 251 ARG A C 1
ATOM 1937 O O . ARG A 1 251 ? 15.749 -9.665 -24.975 1.00 78.44 251 ARG A O 1
ATOM 1944 N N . GLU A 1 252 ? 14.833 -10.562 -26.843 1.00 80.31 252 GLU A N 1
ATOM 1945 C CA . GLU A 1 252 ? 13.805 -9.546 -27.080 1.00 80.31 252 GLU A CA 1
ATOM 1946 C C . GLU A 1 252 ? 12.811 -9.425 -25.921 1.00 80.31 252 GLU A C 1
ATOM 1948 O O . GLU A 1 252 ? 12.302 -8.349 -25.633 1.00 80.31 252 GLU A O 1
ATOM 1953 N N . ASP A 1 253 ? 12.595 -10.513 -25.180 1.00 76.12 253 ASP A N 1
ATOM 1954 C CA . ASP A 1 253 ? 11.688 -10.516 -24.037 1.00 76.12 253 ASP A CA 1
ATOM 1955 C C . ASP A 1 253 ? 12.233 -9.770 -22.808 1.00 76.12 253 ASP A C 1
ATOM 1957 O O . ASP A 1 253 ? 11.551 -9.735 -21.788 1.00 76.12 253 ASP A O 1
ATOM 1961 N N . LEU A 1 254 ? 13.445 -9.196 -22.863 1.00 80.25 254 LEU A N 1
ATOM 1962 C CA . LEU A 1 254 ? 14.014 -8.294 -21.849 1.00 80.25 254 LEU A CA 1
ATOM 1963 C C . LEU A 1 254 ? 13.815 -8.770 -20.398 1.00 80.25 254 LEU A C 1
ATOM 1965 O O . LEU A 1 254 ? 13.453 -8.005 -19.504 1.00 80.25 254 LEU A O 1
ATOM 1969 N N . MET A 1 255 ? 14.059 -10.060 -20.143 1.00 81.06 255 MET A N 1
ATOM 1970 C CA . MET A 1 255 ? 13.896 -10.694 -18.823 1.00 81.06 255 MET A CA 1
ATOM 1971 C C . MET A 1 255 ? 12.449 -10.682 -18.282 1.00 81.06 255 MET A C 1
ATOM 1973 O O . MET A 1 255 ? 12.241 -11.015 -17.111 1.00 81.06 255 MET A O 1
ATOM 1977 N N . ALA A 1 256 ? 11.434 -10.378 -19.098 1.00 72.50 256 ALA A N 1
ATOM 1978 C CA . ALA A 1 256 ? 10.018 -10.380 -18.715 1.00 72.50 256 ALA A CA 1
ATOM 1979 C C . ALA A 1 256 ? 9.592 -11.725 -18.107 1.00 72.50 256 ALA A C 1
ATOM 1981 O O . ALA A 1 256 ? 8.860 -11.759 -17.114 1.00 72.50 256 ALA A O 1
ATOM 1982 N N . ALA A 1 257 ? 10.152 -12.834 -18.606 1.00 72.62 257 ALA A N 1
ATOM 1983 C CA . ALA A 1 257 ? 9.997 -14.172 -18.034 1.00 72.62 257 ALA A CA 1
ATOM 1984 C C . ALA A 1 257 ? 10.319 -14.235 -16.524 1.00 72.62 257 ALA A C 1
ATOM 1986 O O . ALA A 1 257 ? 9.650 -14.941 -15.762 1.00 72.62 257 ALA A O 1
ATOM 1987 N N . GLN A 1 258 ? 11.325 -13.487 -16.057 1.00 71.69 258 GLN A N 1
ATOM 1988 C CA . GLN A 1 258 ? 11.653 -13.408 -14.631 1.00 71.69 258 GLN A CA 1
ATOM 1989 C C . GLN A 1 258 ? 10.610 -12.603 -13.849 1.00 71.69 258 GLN A C 1
ATOM 1991 O O . GLN A 1 258 ? 10.345 -12.931 -12.691 1.00 71.69 258 GLN A O 1
ATOM 1996 N N . GLY A 1 259 ? 9.991 -11.585 -14.453 1.00 68.38 259 GLY A N 1
ATOM 1997 C CA . GLY A 1 259 ? 8.909 -10.809 -13.841 1.00 68.38 259 GLY A CA 1
ATOM 1998 C C . GLY A 1 259 ? 7.743 -11.697 -13.400 1.00 68.38 259 GLY A C 1
ATOM 1999 O O . GLY A 1 259 ? 7.330 -11.647 -12.237 1.00 68.38 259 GLY A O 1
ATOM 2000 N N . TRP A 1 260 ? 7.299 -12.603 -14.275 1.00 65.94 260 TRP A N 1
ATOM 2001 C CA . TRP A 1 260 ? 6.247 -13.583 -13.976 1.00 65.94 260 TRP A CA 1
ATOM 2002 C C . TRP A 1 260 ? 6.581 -14.453 -12.757 1.00 65.94 260 TRP A C 1
ATOM 2004 O O . TRP A 1 260 ? 5.767 -14.576 -11.835 1.00 65.94 260 TRP A O 1
ATOM 2014 N N . LYS A 1 261 ? 7.819 -14.965 -12.676 1.00 68.00 261 LYS A N 1
ATOM 2015 C CA . LYS A 1 261 ? 8.290 -15.753 -11.521 1.00 68.00 261 LYS A CA 1
ATOM 2016 C C . LYS A 1 261 ? 8.228 -14.959 -10.212 1.00 68.00 261 LYS A C 1
ATOM 2018 O O . LYS A 1 261 ? 7.751 -15.484 -9.206 1.00 68.00 261 LYS A O 1
ATOM 2023 N N . HIS A 1 262 ? 8.643 -13.689 -10.209 1.00 60.75 262 HIS A N 1
ATOM 2024 C CA . HIS A 1 262 ? 8.585 -12.835 -9.011 1.00 60.75 262 HIS A CA 1
ATOM 2025 C C . HIS A 1 262 ? 7.141 -12.545 -8.562 1.00 60.75 262 HIS A C 1
ATOM 2027 O O . HIS A 1 262 ? 6.837 -12.514 -7.357 1.00 60.75 262 HIS A O 1
ATOM 2033 N N . LEU A 1 263 ? 6.225 -12.401 -9.521 1.00 59.31 263 LEU A N 1
ATOM 2034 C CA . LEU A 1 263 ? 4.789 -12.265 -9.265 1.00 59.31 263 LEU A CA 1
ATOM 2035 C C . LEU A 1 263 ? 4.140 -13.590 -8.824 1.00 59.31 263 LEU A C 1
ATOM 2037 O O . LEU A 1 263 ? 3.099 -13.577 -8.163 1.00 59.31 263 LEU A O 1
ATOM 2041 N N . GLY A 1 264 ? 4.818 -14.722 -9.032 1.00 60.16 264 GLY A N 1
ATOM 2042 C CA . GLY A 1 264 ? 4.326 -16.060 -8.707 1.00 60.16 264 GLY A CA 1
ATOM 2043 C C . GLY A 1 264 ? 3.312 -16.578 -9.723 1.00 60.16 264 GLY A C 1
ATOM 2044 O O . GLY A 1 264 ? 2.459 -17.380 -9.354 1.00 60.16 264 GLY A O 1
ATOM 2045 N N . ALA A 1 265 ? 3.394 -16.087 -10.957 1.00 61.50 265 ALA A N 1
ATOM 2046 C CA . ALA A 1 265 ? 2.593 -16.509 -12.093 1.00 61.50 265 ALA A CA 1
ATOM 2047 C C . ALA A 1 265 ? 3.451 -17.352 -13.048 1.00 61.50 265 ALA A C 1
ATOM 2049 O O . ALA A 1 265 ? 4.677 -17.201 -13.106 1.00 61.50 265 ALA A O 1
ATOM 2050 N N . LYS A 1 266 ? 2.805 -18.255 -13.790 1.00 66.81 266 LYS A N 1
ATOM 2051 C CA . LYS A 1 266 ? 3.451 -18.952 -14.904 1.00 66.81 266 LYS A CA 1
ATOM 2052 C C . LYS A 1 266 ? 3.437 -18.013 -16.119 1.00 66.81 266 LYS A C 1
ATOM 2054 O O . LYS A 1 266 ? 2.387 -17.424 -16.368 1.00 66.81 266 LYS A O 1
ATOM 2059 N N . PRO A 1 267 ? 4.565 -17.832 -16.831 1.00 64.62 267 PRO A N 1
ATOM 2060 C CA . PRO A 1 267 ? 4.566 -17.083 -18.082 1.00 64.62 267 PRO A CA 1
ATOM 2061 C C . PRO A 1 267 ? 3.559 -17.694 -19.059 1.00 64.62 267 PRO A C 1
ATOM 2063 O O . PRO A 1 267 ? 3.463 -18.920 -19.139 1.00 64.62 267 PRO A O 1
ATOM 2066 N N . PHE A 1 268 ? 2.833 -16.846 -19.785 1.00 63.94 268 PHE A N 1
ATOM 2067 C CA . PHE A 1 268 ? 2.091 -17.285 -20.962 1.00 63.94 268 PHE A CA 1
ATOM 2068 C C . PHE A 1 268 ? 3.095 -17.793 -22.002 1.00 63.94 268 PHE A C 1
ATOM 2070 O O . PHE A 1 268 ? 4.159 -17.193 -22.172 1.00 63.94 268 PHE A O 1
ATOM 2077 N N . VAL A 1 269 ? 2.791 -18.924 -22.628 1.00 65.44 269 VAL A N 1
ATOM 2078 C CA . VAL A 1 269 ? 3.587 -19.480 -23.722 1.00 65.44 269 VAL A CA 1
ATOM 2079 C C . VAL A 1 269 ? 2.718 -19.335 -24.956 1.00 65.44 269 VAL A C 1
ATOM 2081 O O . VAL A 1 269 ? 1.673 -19.977 -25.024 1.00 65.44 269 VAL A O 1
ATOM 2084 N N . ASP A 1 270 ? 3.119 -18.464 -25.880 1.00 58.94 270 ASP A N 1
ATOM 2085 C CA . ASP A 1 270 ? 2.484 -18.406 -27.192 1.00 58.94 270 ASP A CA 1
ATOM 2086 C C . ASP A 1 270 ? 2.654 -19.771 -27.865 1.00 58.94 270 ASP A C 1
ATOM 2088 O O . ASP A 1 270 ? 3.743 -20.358 -27.832 1.00 58.94 270 ASP A O 1
ATOM 2092 N N . GLU A 1 271 ? 1.591 -20.289 -28.481 1.00 60.03 271 GLU A N 1
ATOM 2093 C CA . GLU A 1 271 ? 1.784 -21.371 -29.439 1.00 60.03 271 GLU A CA 1
ATOM 2094 C C . GLU A 1 271 ? 2.648 -20.837 -30.588 1.00 60.03 271 GLU A C 1
ATOM 2096 O O . GLU A 1 271 ? 2.435 -19.701 -31.025 1.00 60.03 271 GLU A O 1
ATOM 2101 N N . PRO A 1 272 ? 3.656 -21.597 -31.052 1.00 52.31 272 PRO A N 1
ATOM 2102 C CA . PRO A 1 272 ? 4.578 -21.118 -32.069 1.00 52.31 272 PRO A CA 1
ATOM 2103 C C . PRO A 1 272 ? 3.793 -20.672 -33.303 1.00 52.31 272 PRO A C 1
ATOM 2105 O O . PRO A 1 272 ? 3.149 -21.477 -33.975 1.00 52.31 272 PRO A O 1
ATOM 2108 N N . SER A 1 273 ? 3.835 -19.371 -33.589 1.00 50.56 273 SER A N 1
ATOM 2109 C CA . SER A 1 273 ? 3.166 -18.801 -34.746 1.00 50.56 273 SER A CA 1
ATOM 2110 C C . SER A 1 273 ? 3.809 -19.357 -36.017 1.00 50.56 273 SER A C 1
ATOM 2112 O O . SER A 1 273 ? 5.014 -19.260 -36.240 1.00 50.56 273 SER A O 1
ATOM 2114 N N . SER A 1 274 ? 2.991 -19.939 -36.892 1.00 46.03 274 SER A N 1
ATOM 2115 C CA . SER A 1 274 ? 3.396 -20.484 -38.194 1.00 46.03 274 SER A CA 1
ATOM 2116 C C . SER A 1 274 ? 3.780 -19.407 -39.220 1.00 46.03 274 SER A C 1
ATOM 2118 O O . SER A 1 274 ? 3.847 -19.679 -40.418 1.00 46.03 274 SER A O 1
ATOM 2120 N N . HIS A 1 275 ? 4.015 -18.171 -38.787 1.00 46.31 275 HIS A N 1
ATOM 2121 C CA . HIS A 1 275 ? 4.372 -17.071 -39.666 1.00 46.31 275 HIS A CA 1
ATOM 2122 C C . HIS A 1 275 ? 5.861 -16.781 -39.538 1.00 46.31 275 HIS A C 1
ATOM 2124 O O . HIS A 1 275 ? 6.312 -16.048 -38.662 1.00 46.31 275 HIS A O 1
ATOM 2130 N N . LYS A 1 276 ? 6.625 -17.366 -40.468 1.00 40.34 276 LYS A N 1
ATOM 2131 C CA . LYS A 1 276 ? 7.911 -16.799 -40.869 1.00 40.34 276 LYS A CA 1
ATOM 2132 C C . LYS A 1 276 ? 7.633 -15.372 -41.337 1.00 40.34 276 LYS A C 1
ATOM 2134 O O . LYS A 1 276 ? 6.898 -15.183 -42.302 1.00 40.34 276 LYS A O 1
ATOM 2139 N N . LEU A 1 277 ? 8.173 -14.394 -40.619 1.00 41.59 277 LEU A N 1
ATOM 2140 C CA . LEU A 1 277 ? 8.268 -13.023 -41.105 1.00 41.59 277 LEU A CA 1
ATOM 2141 C C . LEU A 1 277 ? 9.108 -13.063 -42.390 1.00 41.59 277 LEU A C 1
ATOM 2143 O O . LEU A 1 277 ? 10.253 -13.521 -42.350 1.00 41.59 277 LEU A O 1
ATOM 2147 N N . CYS A 1 278 ? 8.481 -12.703 -43.512 1.00 37.88 278 CYS A N 1
ATOM 2148 C CA . CYS A 1 278 ? 9.139 -12.467 -44.795 1.00 37.88 278 CYS A CA 1
ATOM 2149 C C . CYS A 1 278 ? 10.035 -11.229 -44.728 1.00 37.88 278 CYS A C 1
ATOM 2151 O O . CYS A 1 278 ? 9.668 -10.282 -43.993 1.00 37.88 278 CYS A O 1
#